Protein AF-A0A815KN89-F1 (afdb_monomer)

Structure (mmCIF, N/CA/C/O backbone):
data_AF-A0A815KN89-F1
#
_entry.id   AF-A0A815KN89-F1
#
loop_
_atom_site.group_PDB
_atom_site.id
_atom_site.type_symbol
_atom_site.label_atom_id
_atom_site.label_alt_id
_atom_site.label_comp_id
_atom_site.label_asym_id
_atom_site.label_entity_id
_atom_site.label_seq_id
_atom_site.pdbx_PDB_ins_code
_atom_site.Cartn_x
_atom_site.Cartn_y
_atom_site.Cartn_z
_atom_site.occupancy
_atom_site.B_iso_or_equiv
_atom_site.auth_seq_id
_atom_site.auth_comp_id
_atom_site.auth_asym_id
_atom_site.auth_atom_id
_atom_site.pdbx_PDB_model_num
ATOM 1 N N . MET A 1 1 ? 50.591 22.489 -8.733 1.00 33.00 1 MET A N 1
ATOM 2 C CA . MET A 1 1 ? 50.073 21.148 -8.394 1.00 33.00 1 MET A CA 1
ATOM 3 C C . MET A 1 1 ? 49.296 21.273 -7.093 1.00 33.00 1 MET A C 1
ATOM 5 O O . MET A 1 1 ? 49.896 21.163 -6.035 1.00 33.00 1 MET A O 1
ATOM 9 N N . SER A 1 2 ? 48.006 21.613 -7.164 1.00 27.00 2 SER A N 1
ATOM 10 C CA . SER A 1 2 ? 47.105 21.560 -6.008 1.00 27.00 2 SER A CA 1
ATOM 11 C C . SER A 1 2 ? 46.063 20.477 -6.255 1.00 27.00 2 SER A C 1
ATOM 13 O O . SER A 1 2 ? 45.492 20.379 -7.339 1.00 27.00 2 SER A O 1
ATOM 15 N N . THR A 1 3 ? 45.888 19.651 -5.239 1.00 28.91 3 THR A N 1
ATOM 16 C CA . THR A 1 3 ? 44.989 18.508 -5.136 1.00 28.91 3 THR A CA 1
ATOM 17 C C . THR A 1 3 ? 43.528 18.954 -5.119 1.00 28.91 3 THR A C 1
ATOM 19 O O . THR A 1 3 ? 43.117 19.702 -4.235 1.00 28.91 3 THR A O 1
ATOM 22 N N . LEU A 1 4 ? 42.760 18.471 -6.093 1.00 33.09 4 LEU A N 1
ATOM 23 C CA . LEU A 1 4 ? 41.298 18.478 -6.131 1.00 33.09 4 LEU A CA 1
ATOM 24 C C . LEU A 1 4 ? 40.855 17.011 -6.176 1.00 33.09 4 LEU A C 1
ATOM 26 O O . LEU A 1 4 ? 40.765 16.421 -7.248 1.00 33.09 4 LEU A O 1
ATOM 30 N N . SER A 1 5 ? 40.631 16.414 -5.012 1.00 33.12 5 SER A N 1
ATOM 31 C CA . SER A 1 5 ? 39.893 15.158 -4.861 1.00 33.12 5 SER A CA 1
ATOM 32 C C . SER A 1 5 ? 39.356 15.079 -3.433 1.00 33.12 5 SER A C 1
ATOM 34 O O . SER A 1 5 ? 40.004 15.576 -2.517 1.00 33.12 5 SER A O 1
ATOM 36 N N . ASP A 1 6 ? 38.183 14.466 -3.280 1.00 31.33 6 ASP A N 1
ATOM 37 C CA . ASP A 1 6 ? 37.466 14.171 -2.025 1.00 31.33 6 ASP A CA 1
ATOM 38 C C . ASP A 1 6 ? 36.471 15.214 -1.493 1.00 31.33 6 ASP A C 1
ATOM 40 O O . ASP A 1 6 ? 36.471 15.545 -0.311 1.00 31.33 6 ASP A O 1
ATOM 44 N N . GLN A 1 7 ? 35.525 15.658 -2.331 1.00 28.91 7 GLN A N 1
ATOM 45 C CA . GLN A 1 7 ? 34.263 16.242 -1.829 1.00 28.91 7 GLN A CA 1
ATOM 46 C C . GLN A 1 7 ? 32.971 15.584 -2.346 1.00 28.91 7 GLN A C 1
ATOM 48 O O . GLN A 1 7 ? 31.885 16.020 -1.978 1.00 28.91 7 GLN A O 1
ATOM 53 N N . THR A 1 8 ? 33.028 14.499 -3.124 1.00 34.00 8 THR A N 1
ATOM 54 C CA . THR A 1 8 ? 31.815 13.905 -3.726 1.00 34.00 8 THR A CA 1
ATOM 55 C C . THR A 1 8 ? 31.208 12.717 -2.967 1.00 34.00 8 THR A C 1
ATOM 57 O O . THR A 1 8 ? 30.122 12.288 -3.336 1.00 34.00 8 THR A O 1
ATOM 60 N N . ASN A 1 9 ? 31.819 12.215 -1.884 1.00 35.72 9 ASN A N 1
ATOM 61 C CA . ASN A 1 9 ? 31.374 10.964 -1.236 1.00 35.72 9 ASN A CA 1
ATOM 62 C C . ASN A 1 9 ? 30.654 11.100 0.121 1.00 35.72 9 ASN A C 1
ATOM 64 O O . ASN A 1 9 ? 30.148 10.104 0.630 1.00 35.72 9 ASN A O 1
ATOM 68 N N . ASN A 1 10 ? 30.558 12.298 0.711 1.00 34.53 10 ASN A N 1
ATOM 69 C CA . ASN A 1 10 ? 29.923 12.453 2.033 1.00 34.53 10 ASN A CA 1
ATOM 70 C C . ASN A 1 10 ? 28.397 12.630 1.974 1.00 34.53 10 ASN A C 1
ATOM 72 O O . ASN A 1 10 ? 27.696 12.124 2.845 1.00 34.53 10 ASN A O 1
ATOM 76 N N . ASN A 1 11 ? 27.851 13.270 0.935 1.00 37.75 11 ASN A N 1
ATOM 77 C CA . ASN A 1 11 ? 26.407 13.537 0.877 1.00 37.75 11 ASN A CA 1
ATOM 78 C C . ASN A 1 11 ? 25.569 12.271 0.621 1.00 37.75 11 ASN A C 1
ATOM 80 O O . ASN A 1 11 ? 24.496 12.129 1.200 1.00 37.75 11 ASN A O 1
ATOM 84 N N . GLY A 1 12 ? 26.064 11.320 -0.182 1.00 36.03 12 GLY A N 1
ATOM 85 C CA . GLY A 1 12 ? 25.359 10.058 -0.448 1.00 36.03 12 GLY A CA 1
ATOM 86 C C . GLY A 1 12 ? 25.258 9.144 0.780 1.00 36.03 12 GLY A C 1
ATOM 87 O O . GLY A 1 12 ? 24.233 8.501 0.987 1.00 36.03 12 GLY A O 1
ATOM 88 N N . SER A 1 13 ? 26.284 9.146 1.641 1.00 43.00 13 SER A N 1
ATOM 89 C CA . SER A 1 13 ? 26.311 8.351 2.877 1.00 43.00 13 SER A CA 1
ATOM 90 C C . SER A 1 13 ? 25.383 8.904 3.963 1.00 43.00 13 SER A C 1
ATOM 92 O O . SER A 1 13 ? 24.795 8.122 4.705 1.00 43.00 13 SER A O 1
ATOM 94 N N . THR A 1 14 ? 25.246 10.229 4.075 1.00 42.84 14 THR A N 1
ATOM 95 C CA . THR A 1 14 ? 24.350 10.867 5.058 1.00 42.84 14 THR A CA 1
ATOM 96 C C . THR A 1 14 ? 22.886 10.830 4.617 1.00 42.84 14 THR A C 1
ATOM 98 O O . THR A 1 14 ? 21.997 10.718 5.456 1.00 42.84 14 THR A O 1
ATOM 101 N N . ILE A 1 15 ? 22.617 10.873 3.305 1.00 47.44 15 ILE A N 1
ATOM 102 C CA . ILE A 1 15 ? 21.267 10.640 2.779 1.00 47.44 15 ILE A CA 1
ATOM 103 C C . ILE A 1 15 ? 20.866 9.193 3.079 1.00 47.44 15 ILE A C 1
ATOM 105 O O . ILE A 1 15 ? 19.857 8.994 3.739 1.00 47.44 15 ILE A O 1
ATOM 109 N N . ALA A 1 16 ? 21.705 8.205 2.741 1.00 48.59 16 ALA A N 1
ATOM 110 C CA . ALA A 1 16 ? 21.416 6.788 2.976 1.00 48.59 16 ALA A CA 1
ATOM 111 C C . ALA A 1 16 ? 21.123 6.427 4.449 1.00 48.59 16 ALA A C 1
ATOM 113 O O . ALA A 1 16 ? 20.282 5.564 4.691 1.00 48.59 16 ALA A O 1
ATOM 114 N N . SER A 1 17 ? 21.758 7.080 5.435 1.00 51.22 17 SER A N 1
ATOM 115 C CA . SER A 1 17 ? 21.478 6.811 6.858 1.00 51.22 17 SER A CA 1
ATOM 116 C C . SER A 1 17 ? 20.121 7.343 7.329 1.00 51.22 17 SER A C 1
ATOM 118 O O . SER A 1 17 ? 19.547 6.783 8.260 1.00 51.22 17 SER A O 1
ATOM 120 N N . ASN A 1 18 ? 19.609 8.401 6.689 1.00 53.94 18 ASN A N 1
ATOM 121 C CA . ASN A 1 18 ? 18.323 9.023 7.014 1.00 53.94 18 ASN A CA 1
ATOM 122 C C . ASN A 1 18 ? 17.150 8.423 6.216 1.00 53.94 18 ASN A C 1
ATOM 124 O O . ASN A 1 18 ? 15.998 8.742 6.501 1.00 53.94 18 ASN A O 1
ATOM 128 N N . THR A 1 19 ? 17.410 7.570 5.221 1.00 55.94 19 THR A N 1
ATOM 129 C CA . THR A 1 19 ? 16.381 6.957 4.356 1.00 55.94 19 THR A CA 1
ATOM 130 C C . THR A 1 19 ? 15.874 5.597 4.849 1.00 55.94 19 THR A C 1
ATOM 132 O O . THR A 1 19 ? 15.108 4.942 4.148 1.00 55.94 19 THR A O 1
ATOM 135 N N . VAL A 1 20 ? 16.312 5.139 6.021 1.00 61.69 20 VAL A N 1
ATOM 136 C CA . VAL A 1 20 ? 16.021 3.793 6.535 1.00 61.69 20 VAL A CA 1
ATOM 137 C C . VAL A 1 20 ? 15.266 3.909 7.857 1.00 61.69 20 VAL A C 1
ATOM 139 O O . VAL A 1 20 ? 15.683 4.669 8.730 1.00 61.69 20 VAL A O 1
ATOM 142 N N . LEU A 1 21 ? 14.164 3.159 7.999 1.00 62.03 21 LEU A N 1
ATOM 143 C CA . LEU A 1 21 ? 13.507 2.953 9.295 1.00 62.03 21 LEU A CA 1
ATOM 144 C C . LEU A 1 21 ? 14.442 2.090 10.131 1.00 62.03 21 LEU A C 1
ATOM 146 O O . LEU A 1 21 ? 14.773 0.982 9.725 1.00 62.03 21 LEU A O 1
ATOM 150 N N . HIS A 1 22 ? 14.898 2.607 11.267 1.00 74.31 22 HIS A N 1
ATOM 151 C CA . HIS A 1 22 ? 15.669 1.829 12.228 1.00 74.31 22 HIS A CA 1
ATOM 152 C C . HIS A 1 22 ? 14.734 1.326 13.319 1.00 74.31 22 HIS A C 1
ATOM 154 O O . HIS A 1 22 ? 13.734 1.965 13.642 1.00 74.31 22 HIS A O 1
ATOM 160 N N . ASP A 1 23 ? 15.073 0.206 13.952 1.00 76.31 23 ASP A N 1
ATOM 161 C CA . ASP A 1 23 ? 14.282 -0.328 15.070 1.00 76.31 23 ASP A CA 1
ATOM 162 C C . ASP A 1 23 ? 14.066 0.727 16.180 1.00 76.31 23 ASP A C 1
ATOM 164 O O . ASP A 1 23 ? 12.991 0.813 16.767 1.00 76.31 23 ASP A O 1
ATOM 168 N N . ASN A 1 24 ? 15.041 1.612 16.408 1.00 83.25 24 ASN A N 1
ATOM 169 C CA . ASN A 1 24 ? 14.963 2.686 17.407 1.00 83.25 24 ASN A CA 1
ATOM 170 C C . ASN A 1 24 ? 13.983 3.824 17.060 1.00 83.25 24 ASN A C 1
ATOM 172 O O . ASN A 1 24 ? 13.755 4.699 17.893 1.00 83.25 24 ASN A O 1
ATOM 176 N N . ASP A 1 25 ? 13.414 3.843 15.854 1.00 84.62 25 ASP A N 1
ATOM 177 C CA . ASP A 1 25 ? 12.443 4.859 15.446 1.00 84.62 25 ASP A CA 1
ATOM 178 C C . ASP A 1 25 ? 11.019 4.594 15.931 1.00 84.62 25 ASP A C 1
ATOM 180 O O . ASP A 1 25 ? 10.184 5.508 15.924 1.00 84.62 25 ASP A O 1
ATOM 184 N N . LEU A 1 26 ? 10.737 3.358 16.337 1.00 88.75 26 LEU A N 1
ATOM 185 C CA . LEU A 1 26 ? 9.446 2.956 16.873 1.00 88.75 26 LEU A CA 1
ATOM 186 C C . LEU A 1 26 ? 9.505 2.872 18.395 1.00 88.75 26 LEU A C 1
ATOM 188 O O . LEU A 1 26 ? 10.474 2.368 18.967 1.00 88.75 26 LEU A O 1
ATOM 192 N N . THR A 1 27 ? 8.450 3.343 19.054 1.00 91.25 27 THR A N 1
ATOM 193 C CA . THR A 1 27 ? 8.309 3.203 20.506 1.00 91.25 27 THR A CA 1
ATOM 194 C C . THR A 1 27 ? 8.115 1.732 20.880 1.00 91.25 27 THR A C 1
ATOM 196 O O . THR A 1 27 ? 7.580 0.945 20.096 1.00 91.25 27 THR A O 1
ATOM 199 N N . ASP A 1 28 ? 8.485 1.342 22.102 1.00 91.19 28 ASP A N 1
ATOM 200 C CA . ASP A 1 28 ? 8.245 -0.028 22.585 1.00 91.19 28 ASP A CA 1
ATOM 201 C C . ASP A 1 28 ? 6.752 -0.389 22.549 1.00 91.19 28 ASP A C 1
ATOM 203 O O . ASP A 1 28 ? 6.377 -1.530 22.281 1.00 91.19 28 ASP A O 1
ATOM 207 N N . GLN A 1 29 ? 5.879 0.600 22.761 1.00 90.00 29 GLN A N 1
ATOM 208 C CA . GLN A 1 29 ? 4.436 0.435 22.631 1.00 90.00 29 GLN A CA 1
ATOM 209 C C . GLN A 1 29 ? 4.036 0.096 21.192 1.00 90.00 29 GLN A C 1
ATOM 211 O O . GLN A 1 29 ? 3.270 -0.844 20.995 1.00 90.00 29 GLN A O 1
ATOM 216 N N . ALA A 1 30 ? 4.583 0.796 20.194 1.00 89.75 30 ALA A N 1
ATOM 217 C CA . ALA A 1 30 ? 4.330 0.502 18.786 1.00 89.75 30 ALA A CA 1
ATOM 218 C C . ALA A 1 30 ? 4.857 -0.879 18.384 1.00 89.75 30 ALA A C 1
ATOM 220 O O . ALA A 1 30 ? 4.131 -1.642 17.752 1.00 89.75 30 ALA A O 1
ATOM 221 N N . LYS A 1 31 ? 6.069 -1.247 18.817 1.00 90.31 31 LYS A N 1
ATOM 222 C CA . LYS A 1 31 ? 6.646 -2.578 18.560 1.00 90.31 31 LYS A CA 1
ATOM 223 C C . LYS A 1 31 ? 5.786 -3.703 19.135 1.00 90.31 31 LYS A C 1
ATOM 225 O O . LYS A 1 31 ? 5.555 -4.708 18.469 1.00 90.31 31 LYS A O 1
ATOM 230 N N . ASN A 1 32 ? 5.279 -3.516 20.354 1.00 88.25 32 ASN A N 1
ATOM 231 C CA . ASN A 1 32 ? 4.401 -4.484 21.011 1.00 88.25 32 ASN A CA 1
ATOM 232 C C . ASN A 1 32 ? 3.007 -4.547 20.370 1.00 88.25 32 ASN A C 1
ATOM 234 O O . ASN A 1 32 ? 2.404 -5.617 20.320 1.00 88.25 32 ASN A O 1
ATOM 238 N N . HIS A 1 33 ? 2.481 -3.412 19.902 1.00 87.56 33 HIS A N 1
ATOM 239 C CA . HIS A 1 33 ? 1.161 -3.338 19.275 1.00 87.56 33 HIS A CA 1
ATOM 240 C C . HIS A 1 33 ? 1.171 -3.946 17.868 1.00 87.56 33 HIS A C 1
ATOM 242 O O . HIS A 1 33 ? 0.260 -4.689 17.507 1.00 87.56 33 HIS A O 1
ATOM 248 N N . PHE A 1 34 ? 2.206 -3.653 17.081 1.00 88.75 34 PHE A N 1
ATOM 249 C CA . PHE A 1 34 ? 2.310 -4.030 15.676 1.00 88.75 34 PHE A CA 1
ATOM 250 C C . PHE A 1 34 ? 3.397 -5.081 15.490 1.00 88.75 34 PHE A C 1
ATOM 252 O O . PHE A 1 34 ? 4.489 -4.771 15.032 1.00 88.75 34 PHE A O 1
ATOM 259 N N . GLY A 1 35 ? 3.104 -6.348 15.797 1.00 83.25 35 GLY A N 1
ATOM 260 C CA . GLY A 1 35 ? 4.083 -7.445 15.696 1.00 83.25 35 GLY A CA 1
ATOM 261 C C . GLY A 1 35 ? 4.714 -7.640 14.304 1.00 83.25 35 GLY A C 1
ATOM 262 O O . GLY A 1 35 ? 5.750 -8.287 14.181 1.00 83.25 35 GLY A O 1
ATOM 263 N N . TYR A 1 36 ? 4.128 -7.041 13.265 1.00 86.38 36 TYR A N 1
ATOM 264 C CA . TYR A 1 36 ? 4.632 -7.025 11.892 1.00 86.38 36 TYR A CA 1
ATOM 265 C C . TYR A 1 36 ? 5.611 -5.878 11.580 1.00 86.38 36 TYR A C 1
ATOM 267 O O . TYR A 1 36 ? 6.086 -5.764 10.450 1.00 86.38 36 TYR A O 1
ATOM 275 N N . TYR A 1 37 ? 5.927 -5.000 12.539 1.00 85.56 37 TYR A N 1
ATOM 276 C CA . TYR A 1 37 ? 6.788 -3.835 12.294 1.00 85.56 37 TYR A CA 1
ATOM 277 C C . TYR A 1 37 ? 8.169 -4.232 11.737 1.00 85.56 37 TYR A C 1
ATOM 279 O O . TYR A 1 37 ? 8.752 -3.508 10.931 1.00 85.56 37 TYR A O 1
ATOM 287 N N . SER A 1 38 ? 8.673 -5.405 12.133 1.00 83.69 38 SER A N 1
ATOM 288 C CA . SER A 1 38 ? 9.945 -5.952 11.654 1.00 83.69 38 SER A CA 1
ATOM 289 C C . SER A 1 38 ? 9.914 -6.348 10.172 1.00 83.69 38 SER A C 1
ATOM 291 O O . SER A 1 38 ? 10.934 -6.253 9.489 1.00 83.69 38 SER A O 1
ATOM 293 N N . ASP A 1 39 ? 8.750 -6.738 9.643 1.00 84.06 39 ASP A N 1
ATOM 294 C CA . ASP A 1 39 ? 8.577 -7.005 8.216 1.00 84.06 39 ASP A CA 1
ATOM 295 C C . ASP A 1 39 ? 8.555 -5.697 7.418 1.00 84.06 39 ASP A C 1
ATOM 297 O O . ASP A 1 39 ? 9.213 -5.611 6.381 1.00 84.06 39 ASP A O 1
ATOM 301 N N . ILE A 1 40 ? 7.909 -4.647 7.945 1.00 84.31 40 ILE A N 1
ATOM 302 C CA . ILE A 1 40 ? 7.975 -3.291 7.376 1.00 84.31 40 ILE A CA 1
ATOM 303 C C . ILE A 1 40 ? 9.428 -2.800 7.340 1.00 84.31 40 ILE A C 1
ATOM 305 O O . ILE A 1 40 ? 9.911 -2.400 6.282 1.00 84.31 40 ILE A O 1
ATOM 309 N N . LEU A 1 41 ? 10.149 -2.881 8.461 1.00 80.69 41 LEU A N 1
ATOM 310 C CA . LEU A 1 41 ? 11.568 -2.516 8.558 1.00 80.69 41 LEU A CA 1
ATOM 311 C C . LEU A 1 41 ? 12.407 -3.179 7.462 1.00 80.69 41 LEU A C 1
ATOM 313 O O . LEU A 1 41 ? 13.090 -2.495 6.700 1.00 80.69 41 LEU A O 1
ATOM 317 N N . ARG A 1 42 ? 12.274 -4.503 7.321 1.00 79.31 42 ARG A N 1
ATOM 318 C CA . ARG A 1 42 ? 13.021 -5.288 6.332 1.00 79.31 42 ARG A CA 1
ATOM 319 C C . ARG A 1 42 ? 12.791 -4.793 4.906 1.00 79.31 42 ARG A C 1
ATOM 321 O O . ARG A 1 42 ? 13.727 -4.772 4.112 1.00 79.31 42 ARG A O 1
ATOM 328 N N . THR A 1 43 ? 11.564 -4.386 4.571 1.00 75.50 43 THR A N 1
ATOM 329 C CA . THR A 1 43 ? 11.291 -3.810 3.246 1.00 75.50 43 THR A CA 1
ATOM 330 C C . THR A 1 43 ? 12.004 -2.475 3.053 1.00 75.50 43 THR A C 1
ATOM 332 O O . THR A 1 43 ? 12.607 -2.251 2.009 1.00 75.50 43 THR A O 1
ATOM 335 N N . PHE A 1 44 ? 12.008 -1.585 4.044 1.00 76.25 44 PHE A N 1
ATOM 336 C CA . PHE A 1 44 ? 12.666 -0.281 3.917 1.00 76.25 44 PHE A CA 1
ATOM 337 C C . PHE A 1 44 ? 14.198 -0.352 3.951 1.00 76.25 44 PHE A C 1
ATOM 339 O O . PHE A 1 44 ? 14.845 0.566 3.455 1.00 76.25 44 PHE A O 1
ATOM 346 N N . GLU A 1 45 ? 14.791 -1.433 4.457 1.00 76.38 45 GLU A N 1
ATOM 347 C CA . GLU A 1 45 ? 16.242 -1.656 4.404 1.00 76.38 45 GLU A CA 1
ATOM 348 C C . GLU A 1 45 ? 16.740 -2.025 2.995 1.00 76.38 45 GLU A C 1
ATOM 350 O O . GLU A 1 45 ? 17.810 -1.571 2.581 1.00 76.38 45 GLU A O 1
ATOM 355 N N . SER A 1 46 ? 15.981 -2.822 2.232 1.00 74.19 46 SER A N 1
ATOM 356 C CA . SER A 1 46 ? 16.437 -3.319 0.925 1.00 74.19 46 SER A CA 1
ATOM 357 C C . SER A 1 46 ? 16.312 -2.286 -0.198 1.00 74.19 46 SER A C 1
ATOM 359 O O . SER A 1 46 ? 17.212 -2.169 -1.031 1.00 74.19 46 SER A O 1
ATOM 361 N N . HIS A 1 47 ? 15.231 -1.498 -0.223 1.00 78.19 47 HIS A N 1
ATOM 362 C CA . HIS A 1 47 ? 14.944 -0.586 -1.339 1.00 78.19 47 HIS A CA 1
ATOM 363 C C . HIS A 1 47 ? 16.003 0.514 -1.570 1.00 78.19 47 HIS A C 1
ATOM 365 O O . HIS A 1 47 ? 16.354 0.742 -2.731 1.00 78.19 47 HIS A O 1
ATOM 371 N N . PRO A 1 48 ? 16.559 1.193 -0.541 1.00 80.38 48 PRO A N 1
ATOM 372 C CA . PRO A 1 48 ? 17.593 2.207 -0.748 1.00 80.38 48 PRO A CA 1
ATOM 373 C C . PRO A 1 48 ? 18.836 1.654 -1.446 1.00 80.38 48 PRO A C 1
ATOM 375 O O . PRO A 1 48 ? 19.400 2.327 -2.307 1.00 80.38 48 PRO A O 1
ATOM 378 N N . GLN A 1 49 ? 19.243 0.422 -1.123 1.00 78.19 49 GLN A N 1
ATOM 379 C CA . GLN A 1 49 ? 20.386 -0.217 -1.779 1.00 78.19 49 GLN A CA 1
ATOM 380 C C . GLN A 1 49 ? 20.086 -0.525 -3.246 1.00 78.19 49 GLN A C 1
ATOM 382 O O . GLN A 1 49 ? 20.904 -0.194 -4.103 1.00 78.19 49 GLN A O 1
ATOM 387 N N . SER A 1 50 ? 18.894 -1.041 -3.562 1.00 77.06 50 SER A N 1
ATOM 388 C CA . SER A 1 50 ? 18.477 -1.253 -4.956 1.00 77.06 50 SER A CA 1
ATOM 389 C C . SER A 1 50 ? 18.489 0.050 -5.768 1.00 77.06 50 SER A C 1
ATOM 391 O O . SER A 1 50 ? 18.911 0.049 -6.923 1.00 77.06 50 SER A O 1
ATOM 393 N N . VAL A 1 51 ? 18.103 1.184 -5.166 1.00 80.06 51 VAL A N 1
ATOM 394 C CA . VAL A 1 51 ? 18.176 2.510 -5.811 1.00 80.06 51 VAL A CA 1
ATOM 395 C C . VAL A 1 51 ? 19.628 2.954 -6.022 1.00 80.06 51 VAL A C 1
ATOM 397 O O . VAL A 1 51 ? 19.991 3.387 -7.117 1.00 80.06 51 VAL A O 1
ATOM 400 N N . LEU A 1 52 ? 20.476 2.849 -4.996 1.00 81.75 52 LEU A N 1
ATOM 401 C CA . LEU A 1 52 ? 21.874 3.291 -5.055 1.00 81.75 52 LEU A CA 1
ATOM 402 C C . LEU A 1 52 ? 22.699 2.470 -6.055 1.00 81.75 52 LEU A C 1
ATOM 404 O O . LEU A 1 52 ? 23.466 3.042 -6.833 1.00 81.75 52 LEU A O 1
ATOM 408 N N . CYS A 1 53 ? 22.512 1.149 -6.071 1.00 77.50 53 CYS A N 1
ATOM 409 C CA . CYS A 1 53 ? 23.240 0.220 -6.933 1.00 77.50 53 CYS A CA 1
ATOM 410 C C . CYS A 1 53 ? 22.708 0.166 -8.374 1.00 77.50 53 CYS A C 1
ATOM 412 O O . CYS A 1 53 ? 23.356 -0.428 -9.240 1.00 77.50 53 CYS A O 1
ATOM 414 N N . ASN A 1 54 ? 21.560 0.784 -8.674 1.00 76.62 54 ASN A N 1
ATOM 415 C CA . ASN A 1 54 ? 21.029 0.781 -10.029 1.00 76.62 54 ASN A CA 1
ATOM 416 C C . ASN A 1 54 ? 21.864 1.679 -10.965 1.00 76.62 54 ASN A C 1
ATOM 418 O O . ASN A 1 54 ? 21.847 2.910 -10.876 1.00 76.62 54 ASN A O 1
ATOM 422 N N . LYS A 1 55 ? 22.555 1.046 -11.923 1.00 79.31 55 LYS A N 1
ATOM 423 C CA . LYS A 1 55 ? 23.376 1.699 -12.961 1.00 79.31 55 LYS A CA 1
ATOM 424 C C . LYS A 1 55 ? 22.580 2.506 -13.997 1.00 79.31 55 LYS A C 1
ATOM 426 O O . LYS A 1 55 ? 23.169 3.315 -14.705 1.00 79.31 55 LYS A O 1
ATOM 431 N N . TYR A 1 56 ? 21.275 2.271 -14.110 1.00 77.69 56 TYR A N 1
ATOM 432 C CA . TYR A 1 56 ? 20.379 2.936 -15.058 1.00 77.69 56 TYR A CA 1
ATOM 433 C C . TYR A 1 56 ? 19.788 4.246 -14.518 1.00 77.69 56 TYR A C 1
ATOM 435 O O . TYR A 1 56 ? 19.203 4.998 -15.293 1.00 77.69 56 TYR A O 1
ATOM 443 N N . LEU A 1 57 ? 19.938 4.533 -13.220 1.00 75.94 57 LEU A N 1
ATOM 444 C CA . LEU A 1 57 ? 19.484 5.786 -12.612 1.00 75.94 57 LEU A CA 1
ATOM 445 C C . LEU A 1 57 ? 20.575 6.863 -12.689 1.00 75.94 57 LEU A C 1
ATOM 447 O O . LEU A 1 57 ? 21.763 6.583 -12.503 1.00 75.94 57 LEU A O 1
ATOM 451 N N . THR A 1 58 ? 20.182 8.110 -12.936 1.00 82.56 58 THR A N 1
ATOM 452 C CA . THR A 1 58 ? 21.049 9.283 -12.754 1.00 82.56 58 THR A CA 1
ATOM 453 C C . THR A 1 58 ? 21.139 9.687 -11.276 1.00 82.56 58 THR A C 1
ATOM 455 O O . THR A 1 58 ? 20.435 9.157 -10.418 1.00 82.56 58 THR A O 1
ATOM 458 N N . ASP A 1 59 ? 21.992 10.652 -10.933 1.00 79.69 59 ASP A N 1
ATOM 459 C CA . ASP A 1 59 ? 22.073 11.137 -9.546 1.00 79.69 59 ASP A CA 1
ATOM 460 C C . ASP A 1 59 ? 20.806 11.883 -9.109 1.00 79.69 59 ASP A C 1
ATOM 462 O O . ASP A 1 59 ? 20.385 11.776 -7.957 1.00 79.69 59 ASP A O 1
ATOM 466 N N . ALA A 1 60 ? 20.159 12.598 -10.034 1.00 78.00 60 ALA A N 1
ATOM 467 C CA . ALA A 1 60 ? 18.867 13.229 -9.778 1.00 78.00 60 ALA A CA 1
ATOM 468 C C . ALA A 1 60 ? 17.791 12.175 -9.479 1.00 78.00 60 ALA A C 1
ATOM 470 O O . ALA A 1 60 ? 17.021 12.324 -8.532 1.00 78.00 60 ALA A O 1
ATOM 471 N N . ASP A 1 61 ? 17.807 11.083 -10.238 1.00 78.62 61 ASP A N 1
ATOM 472 C CA . ASP A 1 61 ? 16.903 9.947 -10.085 1.00 78.62 61 ASP A CA 1
ATOM 473 C C . ASP A 1 61 ? 17.065 9.260 -8.729 1.00 78.62 61 ASP A C 1
ATOM 475 O O . ASP A 1 61 ? 16.088 9.042 -8.013 1.00 78.62 61 ASP A O 1
ATOM 479 N N . ARG A 1 62 ? 18.313 8.983 -8.331 1.00 82.12 62 ARG A N 1
ATOM 480 C CA . ARG A 1 62 ? 18.623 8.418 -7.011 1.00 82.12 62 ARG A CA 1
ATOM 481 C C . ARG A 1 62 ? 18.122 9.321 -5.892 1.00 82.12 62 ARG A C 1
ATOM 483 O O . ARG A 1 62 ? 17.432 8.845 -4.997 1.00 82.12 62 ARG A O 1
ATOM 490 N N . ASN A 1 63 ? 18.426 10.617 -5.951 1.00 81.94 63 ASN A N 1
ATOM 491 C CA . ASN A 1 63 ? 17.980 11.572 -4.934 1.00 81.94 63 ASN A CA 1
ATOM 492 C C . ASN A 1 63 ? 16.454 11.625 -4.831 1.00 81.94 63 ASN A C 1
ATOM 494 O O . ASN A 1 63 ? 15.910 11.674 -3.731 1.00 81.94 63 ASN A O 1
ATOM 498 N N . PHE A 1 64 ? 15.768 11.575 -5.969 1.00 82.75 64 PHE A N 1
ATOM 499 C CA . PHE A 1 64 ? 14.318 11.567 -6.029 1.00 82.75 64 PHE A CA 1
ATOM 500 C C .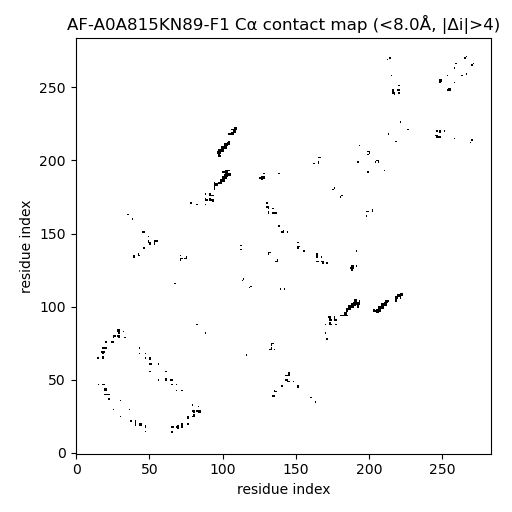 PHE A 1 64 ? 13.710 10.326 -5.352 1.00 82.75 64 PHE A C 1
ATOM 502 O O . PHE A 1 64 ? 12.903 10.471 -4.433 1.00 82.75 64 PHE A O 1
ATOM 509 N N . PHE A 1 65 ? 14.138 9.116 -5.729 1.00 81.62 65 PHE A N 1
ATOM 510 C CA . PHE A 1 65 ? 13.623 7.884 -5.119 1.00 81.62 65 PHE A CA 1
ATOM 511 C C . PHE A 1 65 ? 13.989 7.762 -3.639 1.00 81.62 65 PHE A C 1
ATOM 513 O O . PHE A 1 65 ? 13.165 7.324 -2.841 1.00 81.62 65 PHE A O 1
ATOM 520 N N . LEU A 1 66 ? 15.192 8.185 -3.244 1.00 84.25 66 LEU A N 1
ATOM 521 C CA . LEU A 1 66 ? 15.583 8.210 -1.835 1.00 84.25 66 LEU A CA 1
ATOM 522 C C . LEU A 1 66 ? 14.729 9.211 -1.040 1.00 84.25 66 LEU A C 1
ATOM 524 O O . LEU A 1 66 ? 14.301 8.900 0.065 1.00 84.25 66 LEU A O 1
ATOM 528 N N . SER A 1 67 ? 14.411 10.382 -1.595 1.00 84.12 67 SER A N 1
ATOM 529 C CA . SER A 1 67 ? 13.510 11.341 -0.941 1.00 84.12 67 SER A CA 1
ATOM 530 C C . SER A 1 67 ? 12.080 10.805 -0.791 1.00 84.12 67 SER A C 1
ATOM 532 O O . SER A 1 67 ? 11.435 11.041 0.234 1.00 84.12 67 SER A O 1
ATOM 534 N N . ASP A 1 68 ? 11.572 10.084 -1.792 1.00 84.25 68 ASP A N 1
ATOM 535 C CA . ASP A 1 68 ? 10.263 9.424 -1.731 1.00 84.25 68 ASP A CA 1
ATOM 536 C C . ASP A 1 68 ? 10.252 8.322 -0.658 1.00 84.25 68 ASP A C 1
ATOM 538 O O . ASP A 1 68 ? 9.387 8.329 0.219 1.00 84.25 68 ASP A O 1
ATOM 542 N N . LEU A 1 69 ? 11.273 7.456 -0.635 1.00 85.00 69 LEU A N 1
ATOM 543 C CA . LEU A 1 69 ? 11.446 6.438 0.407 1.00 85.00 69 LEU A CA 1
ATOM 544 C C . LEU A 1 69 ? 11.506 7.055 1.809 1.00 85.00 69 LEU A C 1
ATOM 546 O O . LEU A 1 69 ? 10.835 6.566 2.715 1.00 85.00 69 LEU A O 1
ATOM 550 N N . HIS A 1 70 ? 12.241 8.158 1.984 1.00 85.56 70 HIS A N 1
ATOM 551 C CA . HIS A 1 70 ? 12.308 8.881 3.257 1.00 85.56 70 HIS A CA 1
ATOM 552 C C . HIS A 1 70 ? 10.938 9.418 3.703 1.00 85.56 70 HIS A C 1
ATOM 554 O O . HIS A 1 70 ? 10.598 9.381 4.887 1.00 85.56 70 HIS A O 1
ATOM 560 N N . THR A 1 71 ? 10.127 9.895 2.758 1.00 86.88 71 THR A N 1
ATOM 561 C CA . THR A 1 71 ? 8.774 10.391 3.045 1.00 86.88 71 THR A CA 1
ATOM 562 C C . THR A 1 71 ? 7.854 9.253 3.478 1.00 86.88 71 THR A C 1
ATOM 564 O O . THR A 1 71 ? 7.154 9.368 4.485 1.00 86.88 71 THR A O 1
ATOM 567 N N . LEU A 1 72 ? 7.887 8.127 2.760 1.00 87.94 72 LEU A N 1
ATOM 568 C CA . LEU A 1 72 ? 7.120 6.930 3.112 1.00 87.94 72 LEU A CA 1
ATOM 569 C C . LEU A 1 72 ? 7.512 6.393 4.490 1.00 87.94 72 LEU A C 1
ATOM 571 O O . LEU A 1 72 ? 6.638 6.105 5.306 1.00 87.94 72 LEU A O 1
ATOM 575 N N . TYR A 1 73 ? 8.816 6.340 4.762 1.00 84.81 73 TYR A N 1
ATOM 576 C CA . TYR A 1 73 ? 9.389 5.996 6.059 1.00 84.81 73 TYR A CA 1
ATOM 577 C C . TYR A 1 73 ? 8.837 6.886 7.182 1.00 84.81 73 TYR A C 1
ATOM 579 O O . TYR A 1 73 ? 8.320 6.389 8.185 1.00 84.81 73 TYR A O 1
ATOM 587 N N . THR A 1 74 ? 8.908 8.203 6.993 1.00 87.62 74 THR A N 1
ATOM 588 C CA . THR A 1 74 ? 8.487 9.184 7.998 1.00 87.62 74 THR A CA 1
ATOM 589 C C . THR A 1 74 ? 6.994 9.055 8.300 1.00 87.62 74 THR A C 1
ATOM 591 O O . THR A 1 74 ? 6.594 9.043 9.464 1.00 87.62 74 THR A O 1
ATOM 594 N N . ASN A 1 75 ? 6.164 8.877 7.269 1.00 90.94 75 ASN A N 1
ATOM 595 C CA . ASN A 1 75 ? 4.722 8.689 7.431 1.00 90.94 75 ASN A CA 1
ATOM 596 C C . ASN A 1 75 ? 4.395 7.373 8.145 1.00 90.94 75 ASN A C 1
ATOM 598 O O . ASN A 1 75 ? 3.588 7.366 9.073 1.00 90.94 75 ASN A O 1
ATOM 602 N N . CYS A 1 76 ? 5.072 6.281 7.780 1.00 91.31 76 CYS A N 1
ATOM 603 C CA . CYS A 1 76 ? 4.913 4.988 8.435 1.00 91.31 76 CYS A CA 1
ATOM 604 C C . CYS A 1 76 ? 5.215 5.071 9.936 1.00 91.31 76 CYS A C 1
ATOM 606 O O . CYS A 1 76 ? 4.377 4.706 10.762 1.00 91.31 76 CYS A O 1
ATOM 608 N N . LYS A 1 77 ? 6.373 5.642 10.288 1.00 91.12 77 LYS A N 1
ATOM 609 C CA . LYS A 1 77 ? 6.783 5.900 11.673 1.00 91.12 77 LYS A CA 1
ATOM 610 C C . LYS A 1 77 ? 5.737 6.707 12.437 1.00 91.12 77 LYS A C 1
ATOM 612 O O . LYS A 1 77 ? 5.383 6.336 13.555 1.00 91.12 77 LYS A O 1
ATOM 617 N N . HIS A 1 78 ? 5.245 7.801 11.852 1.00 92.06 78 HIS A N 1
ATOM 618 C CA . HIS A 1 78 ? 4.227 8.634 12.488 1.00 92.06 78 HIS A CA 1
ATOM 619 C C . HIS A 1 78 ? 2.942 7.855 12.746 1.00 92.06 78 HIS A C 1
ATOM 621 O O . HIS A 1 78 ? 2.449 7.886 13.866 1.00 92.06 78 HIS A O 1
ATOM 627 N N . VAL A 1 79 ? 2.435 7.117 11.757 1.00 92.88 79 VAL A N 1
ATOM 628 C CA . VAL A 1 79 ? 1.213 6.318 11.907 1.00 92.88 79 VAL A CA 1
ATOM 629 C C . VAL A 1 79 ? 1.377 5.267 13.001 1.00 92.88 79 VAL A C 1
ATOM 631 O O . VAL A 1 79 ? 0.543 5.208 13.901 1.00 92.88 79 VAL A O 1
ATOM 634 N N . LEU A 1 80 ? 2.453 4.473 12.975 1.00 92.38 80 LEU A N 1
ATOM 635 C CA . LEU A 1 80 ? 2.663 3.405 13.956 1.00 92.38 80 LEU A CA 1
ATOM 636 C C . LEU A 1 80 ? 2.826 3.962 15.376 1.00 92.38 80 LEU A C 1
ATOM 638 O O . LEU A 1 80 ? 2.147 3.510 16.289 1.00 92.38 80 LEU A O 1
ATOM 642 N N . ASN A 1 81 ? 3.668 4.975 15.585 1.00 93.50 81 ASN A N 1
ATOM 643 C CA . ASN A 1 81 ? 3.848 5.535 16.928 1.00 93.50 81 ASN A CA 1
ATOM 644 C C . ASN A 1 81 ? 2.572 6.222 17.432 1.00 93.50 81 ASN A C 1
ATOM 646 O O . ASN A 1 81 ? 2.146 5.982 18.560 1.00 93.50 81 ASN A O 1
ATOM 650 N N . TYR A 1 82 ? 1.925 7.021 16.582 1.00 93.69 82 TYR A N 1
ATOM 651 C CA . TYR A 1 82 ? 0.732 7.768 16.963 1.00 93.69 82 TYR A CA 1
ATOM 652 C C . TYR A 1 82 ? -0.434 6.841 17.318 1.00 93.69 82 TYR A C 1
ATOM 654 O O . TYR A 1 82 ? -1.043 6.993 18.372 1.00 93.69 82 TYR A O 1
ATOM 662 N N . THR A 1 83 ? -0.714 5.836 16.488 1.00 92.06 83 THR A N 1
ATOM 663 C CA . THR A 1 83 ? -1.809 4.882 16.739 1.00 92.06 83 THR A CA 1
ATOM 664 C C . THR A 1 83 ? -1.523 3.935 17.895 1.00 92.06 83 THR A C 1
ATOM 666 O O . THR A 1 83 ? -2.454 3.494 18.565 1.00 92.06 83 THR A O 1
ATOM 669 N N . ALA A 1 84 ? -0.250 3.647 18.178 1.00 91.69 84 ALA A N 1
ATOM 670 C CA . ALA A 1 84 ? 0.118 2.895 19.366 1.00 91.69 84 ALA A CA 1
ATOM 671 C C . ALA A 1 84 ? -0.239 3.661 20.645 1.00 91.69 84 ALA A C 1
ATOM 673 O O . ALA A 1 84 ? -0.731 3.045 21.589 1.00 91.69 84 ALA A O 1
ATOM 674 N N . GLU A 1 85 ? -0.009 4.977 20.669 1.00 92.19 85 GLU A N 1
ATOM 675 C CA . GLU A 1 85 ? -0.302 5.868 21.801 1.00 92.19 85 GLU A CA 1
ATOM 676 C C . GLU A 1 85 ? -1.803 6.186 21.947 1.00 92.19 85 GLU A C 1
ATOM 678 O O . GLU A 1 85 ? -2.278 6.391 23.064 1.00 92.19 85 GLU A O 1
ATOM 683 N N . HIS A 1 86 ? -2.551 6.166 20.841 1.00 90.88 86 HIS A N 1
ATOM 684 C CA . HIS A 1 86 ? -3.959 6.570 20.754 1.00 90.88 86 HIS A CA 1
ATOM 685 C C . HIS A 1 86 ? -4.857 5.359 20.453 1.00 90.88 86 HIS A C 1
ATOM 687 O O . HIS A 1 86 ? -5.188 5.045 19.307 1.00 90.88 86 HIS A O 1
ATOM 693 N N . ASN A 1 87 ? -5.245 4.637 21.507 1.00 83.69 87 ASN A N 1
ATOM 694 C CA . ASN A 1 87 ? -6.028 3.403 21.381 1.00 83.69 87 ASN A CA 1
ATOM 695 C C . ASN A 1 87 ? -7.487 3.629 20.941 1.00 83.69 87 ASN A C 1
ATOM 697 O O . ASN A 1 87 ? -8.150 2.661 20.566 1.00 83.69 87 ASN A O 1
ATOM 701 N N . GLU A 1 88 ? -7.988 4.866 20.953 1.00 87.44 88 GLU A N 1
ATOM 702 C CA . GLU A 1 88 ? -9.350 5.221 20.541 1.00 87.44 88 GLU A CA 1
ATOM 703 C C . GLU A 1 88 ? -9.655 4.861 19.079 1.00 87.44 88 GLU A C 1
ATOM 705 O O . GLU A 1 88 ? -10.808 4.616 18.737 1.00 87.44 88 GLU A O 1
ATOM 710 N N . PHE A 1 89 ? -8.643 4.728 18.209 1.00 87.12 89 PHE A N 1
ATOM 711 C CA . PHE A 1 89 ? -8.830 4.269 16.822 1.00 87.12 89 PHE A CA 1
ATOM 712 C C . PHE A 1 89 ? -9.423 2.857 16.724 1.00 87.12 89 PHE A C 1
ATOM 714 O O . PHE A 1 89 ? -10.039 2.499 15.717 1.00 87.12 89 PHE A O 1
ATOM 721 N N . ARG A 1 90 ? -9.321 2.057 17.791 1.00 80.12 90 ARG A N 1
ATOM 722 C CA . ARG A 1 90 ? -9.993 0.753 17.881 1.00 80.12 90 ARG A CA 1
ATOM 723 C C . ARG A 1 90 ? -11.517 0.879 17.943 1.00 80.12 90 ARG A C 1
ATOM 725 O O . ARG A 1 90 ? -12.203 -0.032 17.482 1.00 80.12 90 ARG A O 1
ATOM 732 N N . ASP A 1 91 ? -12.034 2.005 18.426 1.00 85.81 91 ASP A N 1
ATOM 733 C CA . ASP A 1 91 ? -13.472 2.250 18.554 1.00 85.81 91 ASP A CA 1
ATOM 734 C C . ASP A 1 91 ? -14.096 2.772 17.246 1.00 85.81 91 ASP A C 1
ATOM 736 O O . ASP A 1 91 ? -15.292 2.587 17.005 1.00 85.81 91 ASP A O 1
ATOM 740 N N . TYR A 1 92 ? -13.288 3.349 16.347 1.00 88.00 92 TYR A N 1
ATOM 741 C CA . TYR A 1 92 ? -13.717 3.814 15.022 1.00 88.00 92 TYR A CA 1
ATOM 742 C C . TYR A 1 92 ? -13.775 2.667 14.010 1.00 88.00 92 TYR A C 1
ATOM 744 O O . TYR A 1 92 ? -12.995 2.595 13.061 1.00 88.00 92 TYR A O 1
ATOM 752 N N . ASN A 1 93 ? -14.712 1.746 14.226 1.00 85.25 93 ASN A N 1
ATOM 753 C CA . ASN A 1 93 ? -14.926 0.606 13.338 1.00 85.25 93 ASN A CA 1
ATOM 754 C C . ASN A 1 93 ? -15.205 1.036 11.891 1.00 85.25 93 ASN A C 1
ATOM 756 O O . ASN A 1 93 ? -15.749 2.110 11.625 1.00 85.25 93 ASN A O 1
ATOM 760 N N . LEU A 1 94 ? -14.848 0.166 10.946 1.00 83.81 94 LEU A N 1
ATOM 761 C CA . LEU A 1 94 ? -15.216 0.354 9.548 1.00 83.81 94 LEU A CA 1
ATOM 762 C C . LEU A 1 94 ? -16.748 0.342 9.382 1.00 83.81 94 LEU A C 1
ATOM 764 O O . LEU A 1 94 ? -17.444 -0.288 10.186 1.00 83.81 94 LEU A O 1
ATOM 768 N N . PRO A 1 95 ? -17.285 1.019 8.347 1.00 82.19 95 PRO A N 1
ATOM 769 C CA . PRO A 1 95 ? -18.716 1.010 8.071 1.00 82.19 95 PRO A CA 1
ATOM 770 C C . PRO A 1 95 ? -19.285 -0.412 7.961 1.00 82.19 95 PRO A C 1
ATOM 772 O O . PRO A 1 95 ? -18.594 -1.353 7.568 1.00 82.19 95 PRO A O 1
ATOM 775 N N . SER A 1 96 ? -20.573 -0.567 8.284 1.00 80.00 96 SER A N 1
ATOM 776 C CA . SER A 1 96 ? -21.254 -1.871 8.242 1.00 80.00 96 SER A CA 1
ATOM 777 C C . SER A 1 96 ? -21.289 -2.481 6.839 1.00 80.00 96 SER A C 1
ATOM 779 O O . SER A 1 96 ? -21.267 -3.704 6.697 1.00 80.00 96 SER A O 1
ATOM 781 N N . ILE A 1 97 ? -21.321 -1.633 5.807 1.00 85.69 97 ILE A N 1
ATOM 782 C CA . ILE A 1 97 ? -21.070 -2.029 4.425 1.00 85.69 97 ILE A CA 1
ATOM 783 C C . ILE A 1 97 ? -19.554 -2.031 4.232 1.00 85.69 97 ILE A C 1
ATOM 785 O O . ILE A 1 97 ? -18.902 -1.000 4.403 1.00 85.69 97 ILE A O 1
ATOM 789 N N . GLY A 1 98 ? -19.001 -3.190 3.874 1.00 86.56 98 GLY A N 1
ATOM 790 C CA . GLY A 1 98 ? -17.569 -3.319 3.639 1.00 86.56 98 GLY A CA 1
ATOM 791 C C . GLY A 1 98 ? -17.070 -2.424 2.497 1.00 86.56 98 GLY A C 1
ATOM 792 O O . GLY A 1 98 ? -17.862 -1.917 1.696 1.00 86.56 98 GLY A O 1
ATOM 793 N N . PRO A 1 99 ? -15.748 -2.207 2.419 1.00 93.31 99 PRO A N 1
ATOM 794 C CA . PRO A 1 99 ? -15.155 -1.339 1.410 1.00 93.31 99 PRO A CA 1
ATOM 795 C C . PRO A 1 99 ? -15.456 -1.834 -0.010 1.00 93.31 99 PRO A C 1
ATOM 797 O O . PRO A 1 99 ? -15.373 -3.029 -0.296 1.00 93.31 99 PRO A O 1
ATOM 800 N N . LEU A 1 100 ? -15.759 -0.900 -0.909 1.00 94.31 100 LEU A N 1
ATOM 801 C CA . LEU A 1 100 ? -15.820 -1.129 -2.346 1.00 94.31 100 LEU A CA 1
ATOM 802 C C . LEU A 1 100 ? -14.423 -0.906 -2.930 1.00 94.31 100 LEU A C 1
ATOM 804 O O . LEU A 1 100 ? -13.946 0.226 -2.974 1.00 94.31 100 LEU A O 1
ATOM 808 N N . MET A 1 101 ? -13.765 -1.978 -3.364 1.00 93.81 101 MET A N 1
ATOM 809 C CA . MET A 1 101 ? -12.382 -1.952 -3.839 1.00 93.81 101 MET A CA 1
ATOM 810 C C . MET A 1 101 ? -12.307 -2.206 -5.340 1.00 93.81 101 MET A C 1
ATOM 812 O O . MET A 1 101 ? -12.750 -3.243 -5.834 1.00 93.81 101 MET A O 1
ATOM 816 N N . ILE A 1 102 ? -11.712 -1.265 -6.065 1.00 92.62 102 ILE A N 1
ATOM 817 C CA . ILE A 1 102 ? -11.505 -1.340 -7.509 1.00 92.62 102 ILE A CA 1
ATOM 818 C C . ILE A 1 102 ? -10.082 -1.826 -7.790 1.00 92.62 102 ILE A C 1
ATOM 820 O O . ILE A 1 102 ? -9.110 -1.227 -7.331 1.00 92.62 102 ILE A O 1
ATOM 824 N N . CYS A 1 103 ? -9.948 -2.877 -8.597 1.00 88.44 103 CYS A N 1
ATOM 825 C CA . CYS A 1 103 ? -8.659 -3.457 -8.965 1.00 88.44 103 CYS A CA 1
ATOM 826 C C . CYS A 1 103 ? -8.617 -3.911 -10.423 1.00 88.44 103 CYS A C 1
ATOM 828 O O . CYS A 1 103 ? -9.653 -4.055 -11.065 1.00 88.44 103 CYS A O 1
ATOM 830 N N . GLY A 1 104 ? -7.425 -4.124 -10.977 1.00 80.88 104 GLY A N 1
ATOM 831 C CA . GLY A 1 104 ? -7.281 -4.536 -12.370 1.00 80.88 104 GLY A CA 1
ATOM 832 C C . GLY A 1 104 ? -5.852 -4.422 -12.876 1.00 80.88 104 GLY A C 1
ATOM 833 O O . GLY A 1 104 ? -4.937 -4.065 -12.138 1.00 80.88 104 GLY A O 1
ATOM 834 N N . VAL A 1 105 ? -5.656 -4.724 -14.157 1.00 71.94 105 VAL A N 1
ATOM 835 C CA . VAL A 1 105 ? -4.317 -4.725 -14.759 1.00 71.94 105 VAL A CA 1
ATOM 836 C C . VAL A 1 105 ? -3.769 -3.295 -14.853 1.00 71.94 105 VAL A C 1
ATOM 838 O O . VAL A 1 105 ? -4.424 -2.400 -15.393 1.00 71.94 105 VAL A O 1
ATOM 841 N N . VAL A 1 106 ? -2.557 -3.089 -14.327 1.00 68.69 106 VAL A N 1
ATOM 842 C CA . VAL A 1 106 ? -1.822 -1.817 -14.406 1.00 68.69 106 VAL A CA 1
ATOM 843 C C . VAL A 1 106 ? -1.445 -1.529 -15.855 1.00 68.69 106 VAL A C 1
ATOM 845 O O . VAL A 1 106 ? -0.963 -2.412 -16.561 1.00 68.69 106 VAL A O 1
ATOM 848 N N . ARG A 1 107 ? -1.583 -0.272 -16.278 1.00 65.69 107 ARG A N 1
ATOM 849 C CA . ARG A 1 107 ? -0.983 0.201 -17.523 1.00 65.69 107 ARG A CA 1
ATOM 850 C C . ARG A 1 107 ? 0.505 0.467 -17.304 1.00 65.69 107 ARG A C 1
ATOM 852 O O . ARG A 1 107 ? 0.859 1.380 -16.566 1.00 65.69 107 ARG A O 1
ATOM 859 N N . ALA A 1 108 ? 1.363 -0.341 -17.918 1.00 51.75 108 ALA A N 1
ATOM 860 C CA . ALA A 1 108 ? 2.807 -0.254 -17.738 1.00 51.75 108 ALA A CA 1
ATOM 861 C C . ALA A 1 108 ? 3.442 0.595 -18.853 1.00 51.75 108 ALA A C 1
ATOM 863 O O . ALA A 1 108 ? 3.893 0.074 -19.866 1.00 51.75 108 ALA A O 1
ATOM 864 N N . GLU A 1 109 ? 3.486 1.919 -18.689 1.00 50.94 109 GLU A N 1
ATOM 865 C CA . GLU A 1 109 ? 4.373 2.780 -19.495 1.00 50.94 109 GLU A CA 1
ATOM 866 C C . GLU A 1 109 ? 5.747 2.852 -18.802 1.00 50.94 109 GLU A C 1
ATOM 868 O O . GLU A 1 109 ? 5.798 3.041 -17.584 1.00 50.94 109 GLU A O 1
ATOM 873 N N . LYS A 1 110 ? 6.874 2.796 -19.530 1.00 42.25 110 LYS A N 1
ATOM 874 C CA . LYS A 1 110 ? 8.223 2.960 -18.929 1.00 42.25 110 LYS A CA 1
ATOM 875 C C . LYS A 1 110 ? 8.399 4.299 -18.183 1.00 42.25 110 LYS A C 1
ATOM 877 O O . LYS A 1 110 ? 9.249 4.406 -17.309 1.00 42.25 110 LYS A O 1
ATOM 882 N N . ARG A 1 111 ? 7.570 5.309 -18.486 1.00 44.88 111 ARG A N 1
ATOM 883 C CA . ARG A 1 111 ? 7.533 6.620 -17.805 1.00 44.88 111 ARG A CA 1
ATOM 884 C C . ARG A 1 111 ? 6.528 6.707 -16.646 1.00 44.88 111 ARG A C 1
ATOM 886 O O . ARG A 1 111 ? 6.476 7.736 -15.974 1.00 44.88 111 ARG A O 1
ATOM 893 N N . THR A 1 112 ? 5.759 5.647 -16.382 1.00 49.31 112 THR A N 1
ATOM 894 C CA . THR A 1 112 ? 4.704 5.630 -15.349 1.00 49.31 112 THR A CA 1
ATOM 895 C C . THR A 1 112 ? 5.279 5.792 -13.955 1.00 49.31 112 THR A C 1
ATOM 897 O O . THR A 1 112 ? 4.735 6.565 -13.181 1.00 49.31 112 THR A O 1
ATOM 900 N N . VAL A 1 113 ? 6.406 5.137 -13.652 1.00 51.25 113 VAL A N 1
ATOM 901 C CA . VAL A 1 113 ? 7.045 5.231 -12.329 1.00 51.25 113 VAL A CA 1
ATOM 902 C C . VAL A 1 113 ? 7.465 6.673 -12.044 1.00 51.25 113 VAL A C 1
ATOM 904 O O . VAL A 1 113 ? 7.104 7.229 -11.013 1.00 51.25 113 VAL A O 1
ATOM 907 N N . TYR A 1 114 ? 8.132 7.324 -13.002 1.00 49.56 114 TYR A N 1
ATOM 908 C CA . TYR A 1 114 ? 8.514 8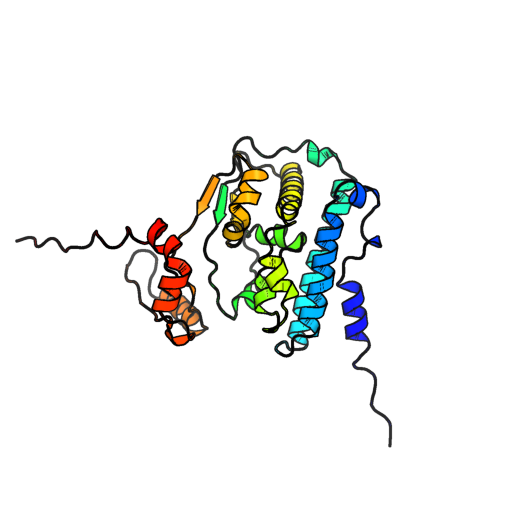.729 -12.866 1.00 49.56 114 TYR A CA 1
ATOM 909 C C . TYR A 1 114 ? 7.314 9.652 -12.726 1.00 49.56 114 TYR A C 1
ATOM 911 O O . TYR A 1 114 ? 7.311 10.513 -11.860 1.00 49.56 114 TYR A O 1
ATOM 919 N N . ARG A 1 115 ? 6.270 9.485 -13.541 1.00 48.59 115 ARG A N 1
ATOM 920 C CA . ARG A 1 115 ? 5.096 10.367 -13.475 1.00 48.59 115 ARG A CA 1
ATOM 921 C C . ARG A 1 115 ? 4.237 10.144 -12.240 1.00 48.59 115 ARG A C 1
ATOM 923 O O . ARG A 1 115 ? 3.781 11.127 -11.669 1.00 48.59 115 ARG A O 1
ATOM 930 N N . GLN A 1 116 ? 4.036 8.900 -11.813 1.00 54.72 116 GLN A N 1
ATOM 931 C CA . GLN A 1 116 ? 3.274 8.601 -10.601 1.00 54.72 116 GLN A CA 1
ATOM 932 C C . GLN A 1 116 ? 3.980 9.109 -9.350 1.00 54.72 116 GLN A C 1
ATOM 934 O O . GLN A 1 116 ? 3.314 9.588 -8.440 1.00 54.72 116 GLN A O 1
ATOM 939 N N . VAL A 1 117 ? 5.311 9.035 -9.292 1.00 54.75 117 VAL A N 1
ATOM 940 C CA . VAL A 1 117 ? 6.038 9.505 -8.110 1.00 54.75 117 VAL A CA 1
ATOM 941 C C . VAL A 1 117 ? 6.305 11.020 -8.197 1.00 54.75 117 VAL A C 1
ATOM 943 O O . VAL A 1 117 ? 6.219 11.704 -7.185 1.00 54.75 117 VAL A O 1
ATOM 946 N N . ALA A 1 118 ? 6.625 11.578 -9.378 1.00 48.72 118 ALA A N 1
ATOM 947 C CA . ALA A 1 118 ? 7.113 12.965 -9.517 1.00 48.72 118 ALA A CA 1
ATOM 948 C C . ALA A 1 118 ? 6.029 13.983 -9.897 1.00 48.72 118 ALA A C 1
ATOM 950 O O . ALA A 1 118 ? 6.200 15.183 -9.689 1.00 48.72 118 ALA A O 1
ATOM 951 N N . HIS A 1 119 ? 4.927 13.521 -10.488 1.00 44.84 119 HIS A N 1
ATOM 952 C CA . HIS A 1 119 ? 3.886 14.370 -11.063 1.00 44.84 119 HIS A CA 1
ATOM 953 C C . HIS A 1 119 ? 2.480 13.880 -10.721 1.00 44.84 119 HIS A C 1
ATOM 955 O O . HIS A 1 119 ? 1.559 14.104 -11.510 1.00 44.84 119 HIS A O 1
ATOM 961 N N . HIS A 1 120 ? 2.290 13.241 -9.560 1.00 51.25 120 HIS A N 1
ATOM 962 C CA . HIS A 1 120 ? 0.936 13.021 -9.064 1.00 51.25 120 HIS A CA 1
ATOM 963 C C . HIS A 1 120 ? 0.295 14.395 -8.864 1.00 51.25 120 HIS A C 1
ATOM 965 O O . HIS A 1 120 ? 0.611 15.122 -7.921 1.00 51.25 120 HIS A O 1
ATOM 971 N N . ALA A 1 121 ? -0.539 14.809 -9.820 1.00 44.88 121 ALA A N 1
ATOM 972 C CA . ALA A 1 121 ? -1.408 15.947 -9.611 1.00 44.88 121 ALA A CA 1
ATOM 973 C C . ALA A 1 121 ? -2.221 15.624 -8.358 1.00 44.88 121 ALA A C 1
ATOM 975 O O . ALA A 1 121 ? -2.651 14.487 -8.202 1.00 44.88 121 ALA A O 1
ATOM 976 N N . GLN A 1 122 ? -2.383 16.590 -7.456 1.00 51.62 122 GLN A N 1
ATOM 977 C CA . GLN A 1 122 ? -3.245 16.408 -6.293 1.00 51.62 122 GLN A CA 1
ATOM 978 C C . GLN A 1 122 ? -4.668 16.196 -6.805 1.00 51.62 122 GLN A C 1
ATOM 980 O O . GLN A 1 122 ? -5.365 17.158 -7.141 1.00 51.62 122 GLN A O 1
ATOM 985 N N . PHE A 1 123 ? -5.073 14.939 -6.947 1.00 55.44 123 PHE A N 1
ATOM 986 C CA . PHE A 1 123 ? -6.430 14.623 -7.330 1.00 55.44 123 PHE A CA 1
ATOM 987 C C . PHE A 1 123 ? -7.310 14.682 -6.080 1.00 55.44 123 PHE A C 1
ATOM 989 O O . PHE A 1 123 ? -6.860 14.379 -4.975 1.00 55.44 123 PHE A O 1
ATOM 996 N N . PRO A 1 124 ? -8.589 15.062 -6.225 1.00 58.16 124 PRO A N 1
ATOM 997 C CA . PRO A 1 124 ? -9.532 15.029 -5.110 1.00 58.16 124 PRO A CA 1
ATOM 998 C C . PRO A 1 124 ? -9.794 13.602 -4.596 1.00 58.16 124 PRO A C 1
ATOM 1000 O O . PRO A 1 124 ? -10.305 13.442 -3.493 1.00 58.16 124 PRO A O 1
ATOM 1003 N N . VAL A 1 125 ? -9.470 12.578 -5.392 1.00 67.69 125 VAL A N 1
ATOM 1004 C CA . VAL A 1 125 ? -9.542 11.162 -5.023 1.00 67.69 125 VAL A CA 1
ATOM 1005 C C . VAL A 1 125 ? -8.258 10.495 -5.490 1.00 67.69 125 VAL A C 1
ATOM 1007 O O . VAL A 1 125 ? -7.901 10.607 -6.663 1.00 67.69 125 VAL A O 1
ATOM 1010 N N . GLU A 1 126 ? -7.592 9.812 -4.568 1.00 82.19 126 GLU A N 1
ATOM 1011 C CA . GLU A 1 126 ? -6.292 9.184 -4.777 1.00 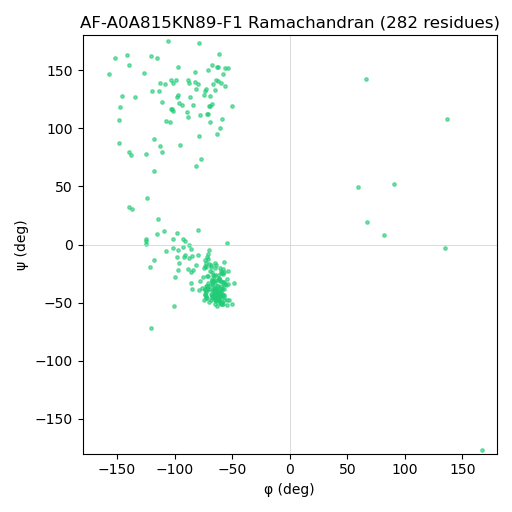82.19 126 GLU A CA 1
ATOM 1012 C C . GLU A 1 126 ? -6.369 7.662 -4.660 1.00 82.19 126 GLU A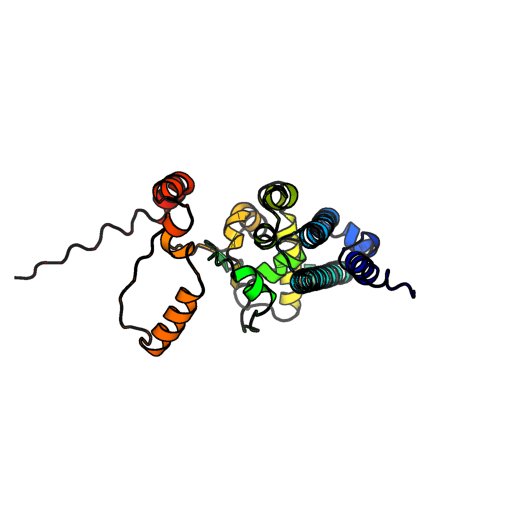 C 1
ATOM 1014 O O . GLU A 1 126 ? -7.312 7.108 -4.093 1.00 82.19 126 GLU A O 1
ATOM 1019 N N . GLU A 1 127 ? -5.370 6.978 -5.217 1.00 86.50 127 GLU A N 1
ATOM 1020 C CA . GLU A 1 127 ? -5.250 5.526 -5.088 1.00 86.50 127 GLU A CA 1
ATOM 1021 C C . GLU A 1 127 ? -4.793 5.149 -3.675 1.00 86.50 127 GLU A C 1
ATOM 1023 O O . GLU A 1 127 ? -3.789 5.655 -3.167 1.00 86.50 127 GLU A O 1
ATOM 1028 N N . ASP A 1 128 ? -5.455 4.182 -3.047 1.00 90.25 128 ASP A N 1
ATOM 1029 C CA . ASP A 1 128 ? -5.088 3.716 -1.705 1.00 90.25 128 ASP A CA 1
ATOM 1030 C C . ASP A 1 128 ? -3.761 2.939 -1.698 1.00 90.25 128 ASP A C 1
ATOM 1032 O O . ASP A 1 128 ? -3.183 2.692 -0.638 1.00 90.25 128 ASP A O 1
ATOM 1036 N N . GLN A 1 129 ? -3.173 2.695 -2.879 1.00 87.31 129 GLN A N 1
ATOM 1037 C CA . GLN A 1 129 ? -1.770 2.303 -3.015 1.00 87.31 129 GLN A CA 1
ATOM 1038 C C . GLN A 1 129 ? -0.830 3.216 -2.213 1.00 87.31 129 GLN A C 1
ATOM 1040 O O . GLN A 1 129 ? 0.167 2.733 -1.694 1.00 87.31 129 GLN A O 1
ATOM 1045 N N . HIS A 1 130 ? -1.130 4.511 -2.055 1.00 87.56 130 HIS A N 1
ATOM 1046 C CA . HIS A 1 130 ? -0.297 5.422 -1.262 1.00 87.56 130 HIS A CA 1
ATOM 1047 C C . HIS A 1 130 ? -0.268 5.072 0.233 1.00 87.56 130 HIS A C 1
ATOM 1049 O O . HIS A 1 130 ? 0.733 5.344 0.895 1.00 87.56 130 HIS A O 1
ATOM 1055 N N . ILE A 1 131 ? -1.321 4.437 0.756 1.00 92.50 131 ILE A N 1
ATOM 1056 C CA . ILE A 1 131 ? -1.348 3.884 2.115 1.00 92.50 131 ILE A CA 1
ATOM 1057 C C . ILE A 1 131 ? -0.503 2.607 2.148 1.00 92.50 131 ILE A C 1
ATOM 1059 O O . ILE A 1 131 ? 0.379 2.469 2.992 1.00 92.50 131 ILE A O 1
ATOM 1063 N N . LEU A 1 132 ? -0.697 1.705 1.178 1.00 90.50 132 LEU A N 1
ATOM 1064 C CA . LEU A 1 132 ? 0.049 0.442 1.104 1.00 90.50 132 LEU A CA 1
ATOM 1065 C C . LEU A 1 132 ? 1.568 0.678 0.987 1.00 90.50 132 LEU A C 1
ATOM 1067 O O . LEU A 1 132 ? 2.362 -0.019 1.619 1.00 90.50 132 LEU A O 1
ATOM 1071 N N . ARG A 1 133 ? 1.982 1.704 0.232 1.00 89.12 133 ARG A N 1
ATOM 1072 C CA . ARG A 1 133 ? 3.389 2.106 0.073 1.00 89.12 133 ARG A CA 1
ATOM 1073 C C . ARG A 1 133 ? 4.044 2.508 1.398 1.00 89.12 133 ARG A C 1
ATOM 1075 O O . ARG A 1 133 ? 5.236 2.267 1.564 1.00 89.12 133 ARG A O 1
ATOM 1082 N N . GLN A 1 134 ? 3.295 3.070 2.351 1.00 90.19 134 GLN A N 1
ATOM 1083 C CA . GLN A 1 134 ? 3.821 3.388 3.688 1.00 90.19 134 GLN A CA 1
ATOM 1084 C C . GLN A 1 134 ? 4.147 2.117 4.482 1.00 90.19 134 GLN A C 1
ATOM 1086 O O . GLN A 1 134 ? 5.123 2.093 5.222 1.00 90.19 134 GLN A O 1
ATOM 1091 N N . ALA A 1 135 ? 3.413 1.025 4.257 1.00 88.62 135 ALA A N 1
ATOM 1092 C CA . ALA A 1 135 ? 3.720 -0.292 4.817 1.00 88.62 135 ALA A CA 1
ATOM 1093 C C . ALA A 1 135 ? 4.833 -1.042 4.047 1.00 88.62 135 ALA A C 1
ATOM 1095 O O . ALA A 1 135 ? 5.019 -2.245 4.231 1.00 88.62 135 ALA A O 1
ATOM 1096 N N . GLY A 1 136 ? 5.563 -0.360 3.157 1.00 83.56 136 GLY A N 1
ATOM 1097 C CA . GLY A 1 136 ? 6.651 -0.956 2.378 1.00 83.56 136 GLY A CA 1
ATOM 1098 C C . GLY A 1 136 ? 6.199 -1.724 1.134 1.00 83.56 136 GLY A C 1
ATOM 1099 O O . GLY A 1 136 ? 7.016 -2.367 0.474 1.00 83.56 136 GLY A O 1
ATOM 1100 N N . TYR A 1 137 ? 4.913 -1.653 0.768 1.00 84.75 137 TYR A N 1
ATOM 1101 C CA . TYR A 1 137 ? 4.420 -2.260 -0.465 1.00 84.75 137 TYR A CA 1
ATOM 1102 C C . TYR A 1 137 ? 4.748 -1.387 -1.684 1.00 84.75 137 TYR A C 1
ATOM 1104 O O . TYR A 1 137 ? 4.005 -0.473 -2.045 1.00 84.75 137 TYR A O 1
ATOM 1112 N N . LEU A 1 138 ? 5.881 -1.676 -2.325 1.00 79.69 138 LEU A N 1
ATOM 1113 C CA . LEU A 1 138 ? 6.447 -0.890 -3.425 1.00 79.69 138 LEU A CA 1
ATOM 1114 C C . LEU A 1 138 ? 6.549 -1.699 -4.736 1.00 79.69 138 LEU A C 1
ATOM 1116 O O . LEU A 1 138 ? 7.641 -1.898 -5.260 1.00 79.69 138 LEU A O 1
ATOM 1120 N N . PRO A 1 139 ? 5.435 -2.156 -5.334 1.00 71.88 139 PRO A N 1
ATOM 1121 C CA . PRO A 1 139 ? 5.476 -3.018 -6.521 1.00 71.88 139 PRO A CA 1
ATOM 1122 C C . PRO A 1 139 ? 6.136 -2.357 -7.738 1.00 71.88 139 PRO A C 1
ATOM 1124 O O . PRO A 1 139 ? 6.764 -3.028 -8.550 1.00 71.88 139 PRO A O 1
ATOM 1127 N N . LEU A 1 140 ? 6.040 -1.031 -7.850 1.00 71.50 140 LEU A N 1
ATOM 1128 C CA . LEU A 1 140 ? 6.673 -0.267 -8.925 1.00 71.50 140 LEU A CA 1
ATOM 1129 C C . LEU A 1 140 ? 8.191 -0.144 -8.758 1.00 71.50 140 LEU A C 1
ATOM 1131 O O . LEU A 1 140 ? 8.880 0.125 -9.739 1.00 71.50 140 LEU A O 1
ATOM 1135 N N . PHE A 1 141 ? 8.731 -0.380 -7.556 1.00 70.94 141 PHE A N 1
ATOM 1136 C CA . PHE A 1 141 ? 10.181 -0.403 -7.353 1.00 70.94 141 PHE A CA 1
ATOM 1137 C C . PHE A 1 141 ? 10.841 -1.590 -8.064 1.00 70.94 141 PHE A C 1
ATOM 1139 O O . PHE A 1 141 ? 12.003 -1.489 -8.455 1.00 70.94 141 PHE A O 1
ATOM 1146 N N . ALA A 1 142 ? 10.104 -2.673 -8.339 1.00 64.44 142 ALA A N 1
ATOM 1147 C CA . ALA A 1 142 ? 10.600 -3.740 -9.206 1.00 64.44 142 ALA A CA 1
ATOM 1148 C C . ALA A 1 142 ? 10.892 -3.251 -10.635 1.00 64.44 142 ALA A C 1
ATOM 1150 O O . ALA A 1 142 ? 11.815 -3.749 -11.265 1.00 64.44 142 ALA A O 1
ATOM 1151 N N . CYS A 1 143 ? 10.183 -2.234 -11.140 1.00 64.25 143 CYS A N 1
ATOM 1152 C CA . CYS A 1 143 ? 10.426 -1.690 -12.483 1.00 64.25 143 CYS A CA 1
ATOM 1153 C C . CYS A 1 143 ? 11.717 -0.864 -12.592 1.00 64.25 143 CYS A C 1
ATOM 1155 O O . CYS A 1 143 ? 12.167 -0.577 -13.699 1.00 64.25 143 CYS A O 1
ATOM 1157 N N . ILE A 1 144 ? 12.280 -0.449 -11.457 1.00 66.12 144 ILE A N 1
ATOM 1158 C CA . ILE A 1 144 ? 13.566 0.252 -11.367 1.00 66.12 144 ILE A CA 1
ATOM 1159 C C . ILE A 1 144 ? 14.604 -0.586 -10.623 1.00 66.12 144 ILE A C 1
ATOM 1161 O O . ILE A 1 144 ? 15.654 -0.068 -10.269 1.00 66.12 144 ILE A O 1
ATOM 1165 N N . SER A 1 145 ? 14.326 -1.849 -10.322 1.00 59.84 145 SER A N 1
ATOM 1166 C CA . SER A 1 145 ? 15.357 -2.742 -9.808 1.00 59.84 145 SER A CA 1
ATOM 1167 C C . SER A 1 145 ? 16.152 -3.255 -11.014 1.00 59.84 145 SER A C 1
ATOM 1169 O O . SER A 1 145 ? 15.540 -3.577 -12.033 1.00 59.84 145 SER A O 1
ATOM 1171 N N . PRO A 1 146 ? 17.496 -3.269 -10.977 1.00 58.88 146 PRO A N 1
ATOM 1172 C CA . PRO A 1 146 ? 18.272 -3.872 -12.057 1.00 58.88 146 PRO A CA 1
ATOM 1173 C C . PRO A 1 146 ? 17.867 -5.347 -12.222 1.00 58.88 146 PRO A C 1
ATOM 1175 O O . PRO A 1 146 ? 17.558 -5.995 -11.225 1.00 58.88 146 PRO A O 1
ATOM 1178 N N . ASP A 1 147 ? 17.894 -5.857 -13.461 1.00 52.81 147 ASP A N 1
ATOM 1179 C CA . ASP A 1 147 ? 17.317 -7.143 -13.930 1.00 52.81 147 ASP A CA 1
ATOM 1180 C C . ASP A 1 147 ? 17.752 -8.426 -13.172 1.00 52.81 147 ASP A C 1
ATOM 1182 O O . ASP A 1 147 ? 17.321 -9.527 -13.506 1.00 52.81 147 ASP A O 1
ATOM 1186 N N . GLU A 1 148 ? 18.589 -8.310 -12.141 1.00 50.50 148 GLU A N 1
ATOM 1187 C CA . GLU A 1 148 ? 19.105 -9.412 -11.323 1.00 50.50 148 GLU A CA 1
ATOM 1188 C C . GLU A 1 148 ? 18.847 -9.241 -9.816 1.00 50.50 148 GLU A C 1
ATOM 1190 O O . GLU A 1 148 ? 19.268 -10.095 -9.029 1.00 50.50 148 GLU A O 1
ATOM 1195 N N . ASP A 1 149 ? 18.155 -8.180 -9.377 1.00 51.50 149 ASP A N 1
ATOM 1196 C CA . ASP A 1 149 ? 17.855 -7.977 -7.955 1.00 51.50 149 ASP A CA 1
ATOM 1197 C C . ASP A 1 149 ? 16.696 -8.888 -7.517 1.00 51.50 149 ASP A C 1
ATOM 1199 O O . ASP A 1 149 ? 15.543 -8.489 -7.329 1.00 51.50 149 ASP A O 1
ATOM 1203 N N . SER A 1 150 ? 17.032 -10.173 -7.394 1.00 55.44 150 SER A N 1
ATOM 1204 C CA . SER A 1 150 ? 16.124 -11.266 -7.051 1.00 55.44 150 SER A CA 1
ATOM 1205 C C . SER A 1 150 ? 15.339 -11.005 -5.769 1.00 55.44 150 SER A C 1
ATOM 1207 O O . SER A 1 150 ? 14.256 -11.553 -5.613 1.00 55.44 150 SER A O 1
ATOM 1209 N N . ASN A 1 151 ? 15.825 -10.145 -4.871 1.00 60.62 151 ASN A N 1
ATOM 1210 C CA . ASN A 1 151 ? 15.217 -9.925 -3.567 1.00 60.62 151 ASN A CA 1
ATOM 1211 C C . ASN A 1 151 ? 13.905 -9.136 -3.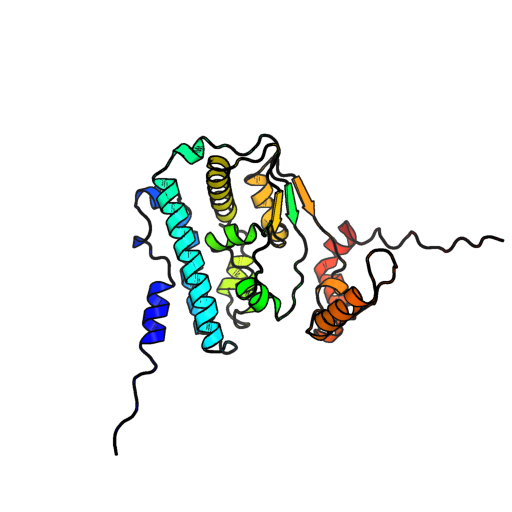632 1.00 60.62 151 ASN A C 1
ATOM 1213 O O . ASN A 1 151 ? 12.945 -9.554 -2.992 1.00 60.62 151 ASN A O 1
ATOM 1217 N N . THR A 1 152 ? 13.816 -8.050 -4.408 1.00 61.50 152 THR A N 1
ATOM 1218 C CA . THR A 1 152 ? 12.591 -7.226 -4.477 1.00 61.50 152 THR A CA 1
ATOM 1219 C C . THR A 1 152 ? 11.482 -7.948 -5.237 1.00 61.50 152 THR A C 1
ATOM 1221 O O . THR A 1 152 ? 10.350 -8.027 -4.760 1.00 61.50 152 THR A O 1
ATOM 1224 N N . GLU A 1 153 ? 11.797 -8.538 -6.395 1.00 61.69 153 GLU A N 1
ATOM 1225 C CA . GLU A 1 153 ? 10.812 -9.300 -7.168 1.00 61.69 153 GLU A CA 1
ATOM 1226 C C . GLU A 1 153 ? 10.391 -10.583 -6.436 1.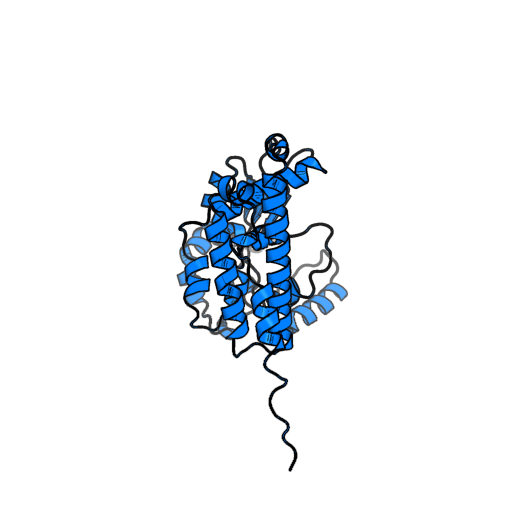00 61.69 153 GLU A C 1
ATOM 1228 O O . GLU A 1 153 ? 9.193 -10.862 -6.340 1.00 61.69 153 GLU A O 1
ATOM 1233 N N . SER A 1 154 ? 11.340 -11.335 -5.860 1.00 66.38 154 SER A N 1
ATOM 1234 C CA . SER A 1 154 ? 11.025 -12.500 -5.021 1.00 66.38 154 SER A CA 1
ATOM 1235 C C . SER A 1 154 ? 10.196 -12.087 -3.817 1.00 66.38 154 SER A C 1
ATOM 1237 O O . SER A 1 154 ? 9.204 -12.745 -3.519 1.00 66.38 154 SER A O 1
ATOM 1239 N N . TRP A 1 155 ? 10.519 -10.965 -3.162 1.00 71.88 155 TRP A N 1
ATOM 1240 C CA . TRP A 1 155 ? 9.711 -10.459 -2.063 1.00 71.88 155 TRP A CA 1
ATOM 1241 C C . TRP A 1 155 ? 8.290 -10.157 -2.530 1.00 71.88 155 TRP A C 1
ATOM 1243 O O . TRP A 1 155 ? 7.377 -10.707 -1.931 1.00 71.88 155 TRP A O 1
ATOM 1253 N N . ILE A 1 156 ? 8.067 -9.396 -3.608 1.00 67.31 156 ILE A N 1
ATOM 1254 C CA . ILE A 1 156 ? 6.714 -9.088 -4.119 1.00 67.31 156 ILE A CA 1
ATOM 1255 C C . ILE A 1 156 ? 5.929 -10.368 -4.436 1.00 67.31 156 ILE A C 1
ATOM 1257 O O . ILE A 1 156 ? 4.761 -10.475 -4.058 1.00 67.31 156 ILE A O 1
ATOM 1261 N N . ARG A 1 157 ? 6.571 -11.334 -5.107 1.00 64.75 157 ARG A N 1
ATOM 1262 C CA . ARG A 1 157 ? 5.962 -12.608 -5.525 1.00 64.75 157 ARG A CA 1
ATOM 1263 C C . ARG A 1 157 ? 5.761 -13.598 -4.385 1.00 64.75 157 ARG A C 1
ATOM 1265 O O . ARG A 1 157 ? 4.976 -14.528 -4.529 1.00 64.75 157 ARG A O 1
ATOM 1272 N N . ASN A 1 158 ? 6.477 -13.438 -3.278 1.00 68.31 158 ASN A N 1
ATOM 1273 C CA . ASN A 1 158 ? 6.358 -14.330 -2.141 1.00 68.31 158 ASN A CA 1
ATOM 1274 C C . ASN A 1 158 ? 5.007 -14.096 -1.453 1.00 68.31 158 ASN A C 1
ATOM 1276 O O . ASN A 1 158 ? 4.773 -13.055 -0.849 1.00 68.31 158 ASN A O 1
ATOM 1280 N N . GLU A 1 159 ? 4.105 -15.066 -1.520 1.00 63.09 159 GLU A N 1
ATOM 1281 C CA . GLU A 1 159 ? 2.771 -14.959 -0.914 1.00 63.09 159 GLU A CA 1
ATOM 1282 C C . GLU A 1 159 ? 2.794 -15.038 0.628 1.00 63.09 159 GLU A C 1
ATOM 1284 O O . GLU A 1 159 ? 1.792 -14.738 1.293 1.00 63.09 159 GLU A O 1
ATOM 1289 N N . MET A 1 160 ? 3.943 -15.405 1.208 1.00 60.97 160 MET A N 1
ATOM 1290 C CA . MET A 1 160 ? 4.154 -15.505 2.648 1.00 60.97 160 MET A CA 1
ATOM 1291 C C . MET A 1 160 ? 4.413 -14.119 3.265 1.00 60.97 160 MET A C 1
ATOM 1293 O O . MET A 1 160 ? 5.168 -13.305 2.727 1.00 60.97 160 MET A O 1
ATOM 1297 N N . ASN A 1 161 ? 3.809 -13.881 4.434 1.00 62.44 161 ASN A N 1
ATOM 1298 C CA . ASN A 1 161 ? 4.057 -12.744 5.335 1.00 62.44 161 ASN A CA 1
ATOM 1299 C C . ASN A 1 161 ? 3.826 -11.344 4.732 1.00 62.44 161 ASN A C 1
ATOM 1301 O O . ASN A 1 161 ? 4.676 -10.466 4.845 1.00 62.44 161 ASN A O 1
ATOM 1305 N N . LYS A 1 162 ? 2.669 -11.125 4.094 1.00 73.38 162 LYS A N 1
ATOM 1306 C CA . LYS A 1 162 ? 2.220 -9.800 3.598 1.00 73.38 162 LYS A CA 1
ATOM 1307 C C . LYS A 1 162 ? 0.855 -9.364 4.109 1.00 73.38 162 LYS A C 1
ATOM 1309 O O . LYS A 1 162 ? 0.379 -8.292 3.753 1.00 73.38 162 LYS A O 1
ATOM 1314 N N . ASP A 1 163 ? 0.233 -10.190 4.941 1.00 78.19 163 ASP A N 1
ATOM 1315 C CA . ASP A 1 163 ? -1.083 -9.940 5.531 1.00 78.19 163 ASP A CA 1
ATOM 1316 C C . ASP A 1 163 ? -1.088 -8.587 6.270 1.00 78.19 163 ASP A C 1
ATOM 1318 O O . ASP A 1 163 ? -2.022 -7.799 6.131 1.00 78.19 163 ASP A O 1
ATOM 1322 N N . TYR A 1 164 ? 0.054 -8.249 6.877 1.00 86.88 164 TYR A N 1
ATOM 1323 C CA . TYR A 1 164 ? 0.274 -6.994 7.581 1.00 86.88 164 TYR A CA 1
ATOM 1324 C C . TYR A 1 164 ? 0.050 -5.723 6.752 1.00 86.88 164 TYR A C 1
ATOM 1326 O O . TYR A 1 164 ? -0.204 -4.659 7.314 1.00 86.88 164 TYR A O 1
ATOM 1334 N N . ILE A 1 165 ? 0.158 -5.798 5.420 1.00 89.62 165 ILE A N 1
ATOM 1335 C CA . ILE A 1 165 ? -0.065 -4.642 4.544 1.00 89.62 165 ILE A CA 1
ATOM 1336 C C . ILE A 1 165 ? -1.520 -4.174 4.676 1.00 89.62 165 ILE A C 1
ATOM 1338 O O . ILE A 1 165 ? -1.776 -2.970 4.725 1.00 89.62 165 ILE A O 1
ATOM 1342 N N . TYR A 1 166 ? -2.466 -5.114 4.781 1.00 91.31 166 TYR A N 1
ATOM 1343 C CA . TYR A 1 166 ? -3.877 -4.789 4.972 1.00 91.31 166 TYR A CA 1
ATOM 1344 C C . TYR A 1 166 ? -4.251 -4.572 6.443 1.00 91.31 166 TYR A C 1
ATOM 1346 O O . TYR A 1 166 ? -5.174 -3.800 6.702 1.00 91.31 166 TYR A O 1
ATOM 1354 N N . ASP A 1 167 ? -3.491 -5.129 7.393 1.00 90.69 167 ASP A N 1
ATOM 1355 C CA . ASP A 1 167 ? -3.589 -4.734 8.807 1.00 90.69 167 ASP A CA 1
ATOM 1356 C C . ASP A 1 167 ? -3.256 -3.242 8.975 1.00 90.69 167 ASP A C 1
ATOM 1358 O O . ASP A 1 167 ? -4.040 -2.474 9.537 1.00 90.69 167 ASP A O 1
ATOM 1362 N N . TYR A 1 168 ? -2.128 -2.801 8.404 1.00 93.00 168 TYR A N 1
ATOM 1363 C CA . TYR A 1 168 ? -1.728 -1.393 8.387 1.00 93.00 168 TYR A CA 1
ATOM 1364 C C . TYR A 1 168 ? -2.769 -0.520 7.676 1.00 93.00 168 TYR A C 1
ATOM 1366 O O . TYR A 1 168 ? -3.146 0.541 8.177 1.00 93.00 168 TYR A O 1
ATOM 1374 N N . HIS A 1 169 ? -3.260 -0.976 6.521 1.00 94.50 169 HIS A N 1
ATOM 1375 C CA . HIS A 1 169 ? -4.294 -0.273 5.769 1.00 94.50 169 HIS A CA 1
ATOM 1376 C C . HIS A 1 169 ? -5.575 -0.075 6.597 1.00 94.50 169 HIS A C 1
ATOM 1378 O O . HIS A 1 169 ? -6.132 1.021 6.600 1.00 94.50 169 HIS A O 1
ATOM 1384 N N . GLU A 1 170 ? -6.025 -1.084 7.353 1.00 93.00 170 GLU A N 1
ATOM 1385 C CA . GLU A 1 170 ? -7.199 -0.950 8.222 1.00 93.00 170 GLU A CA 1
ATOM 1386 C C . GLU A 1 170 ? -6.989 0.104 9.309 1.00 93.00 170 GLU A C 1
ATOM 1388 O O . GLU A 1 170 ? -7.865 0.943 9.519 1.00 93.00 170 GLU A O 1
ATOM 1393 N N . ILE A 1 171 ? -5.838 0.088 9.982 1.00 92.62 171 ILE A N 1
ATOM 1394 C CA . ILE A 1 171 ? -5.508 1.079 11.015 1.00 92.62 171 ILE A CA 1
ATOM 1395 C C . ILE A 1 171 ? -5.560 2.490 10.432 1.00 92.62 171 ILE A C 1
ATOM 1397 O O . ILE A 1 171 ? -6.154 3.386 11.032 1.00 92.62 171 ILE A O 1
ATOM 1401 N N . PHE A 1 172 ? -5.011 2.675 9.232 1.00 94.50 172 PHE A N 1
ATOM 1402 C CA . PHE A 1 172 ? -5.052 3.959 8.546 1.00 94.50 172 PHE A CA 1
ATOM 1403 C C . PHE A 1 172 ? -6.496 4.394 8.242 1.00 94.50 172 PHE A C 1
ATOM 1405 O O . PHE A 1 172 ? -6.867 5.533 8.520 1.00 94.50 172 PHE A O 1
ATOM 1412 N N . LEU A 1 173 ? -7.353 3.494 7.745 1.00 94.25 173 LEU A N 1
ATOM 1413 C CA . LEU A 1 173 ? -8.771 3.805 7.521 1.00 94.25 173 LEU A CA 1
ATOM 1414 C C . LEU A 1 173 ? -9.518 4.141 8.818 1.00 94.25 173 LEU A C 1
ATOM 1416 O O . LEU A 1 173 ? -10.388 5.009 8.812 1.00 94.25 173 LEU A O 1
ATOM 1420 N N . ARG A 1 174 ? -9.178 3.494 9.937 1.00 93.44 174 ARG A N 1
ATOM 1421 C CA . ARG A 1 174 ? -9.749 3.807 11.257 1.00 93.44 174 ARG A CA 1
ATOM 1422 C C . ARG A 1 174 ? -9.355 5.209 11.729 1.00 93.44 174 ARG A C 1
ATOM 1424 O O . ARG A 1 174 ? -10.201 5.923 12.262 1.00 93.44 174 ARG A O 1
ATOM 1431 N N . MET A 1 175 ? -8.116 5.635 11.474 1.00 93.69 175 MET A N 1
ATOM 1432 C CA . MET A 1 175 ? -7.698 7.025 11.703 1.00 93.69 175 MET A CA 1
ATOM 1433 C C . MET A 1 175 ? -8.479 8.004 10.821 1.00 93.69 175 MET A C 1
ATOM 1435 O O . MET A 1 175 ? -8.886 9.063 11.281 1.00 93.69 175 MET A O 1
ATOM 1439 N N . LEU A 1 176 ? -8.727 7.667 9.552 1.00 92.19 176 LEU A N 1
ATOM 1440 C CA . LEU A 1 176 ? -9.537 8.528 8.687 1.00 92.19 176 LEU A CA 1
ATOM 1441 C C . LEU A 1 176 ? -10.997 8.592 9.159 1.00 92.19 176 LEU A C 1
ATOM 1443 O O . LEU A 1 176 ? -11.578 9.675 9.195 1.00 92.19 176 LEU A O 1
ATOM 1447 N N . ASN A 1 177 ? -11.564 7.468 9.608 1.00 92.69 177 ASN A N 1
ATOM 1448 C CA . ASN A 1 177 ? -12.910 7.412 10.182 1.00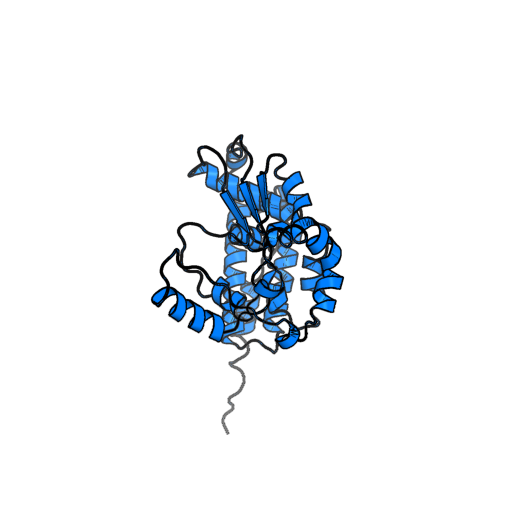 92.69 177 ASN A CA 1
ATOM 1449 C C . ASN A 1 177 ? -13.066 8.296 11.426 1.00 92.69 177 ASN A C 1
ATOM 1451 O O . ASN A 1 177 ? -14.161 8.805 11.663 1.00 92.69 177 ASN A O 1
ATOM 1455 N N . SER A 1 178 ? -12.009 8.491 12.222 1.00 92.06 178 SER A N 1
ATOM 1456 C CA . SER A 1 178 ? -12.092 9.374 13.390 1.00 92.06 178 SER A CA 1
ATOM 1457 C C . SER A 1 178 ? -12.246 10.847 13.022 1.00 92.06 178 SER A C 1
ATOM 1459 O O . SER A 1 178 ? -12.646 11.648 13.863 1.00 92.06 178 SER A O 1
ATOM 1461 N N . VAL A 1 179 ? -11.902 11.213 11.786 1.00 89.81 179 VAL A N 1
ATOM 1462 C CA . VAL A 1 179 ? -12.001 12.582 11.274 1.00 89.81 179 VAL A CA 1
ATOM 1463 C C . VAL A 1 179 ? -13.250 12.745 10.414 1.00 89.81 179 VAL A C 1
ATOM 1465 O O . VAL A 1 179 ? -14.049 13.646 10.663 1.00 89.81 179 VAL A O 1
ATOM 1468 N N . ASP A 1 180 ? -13.423 11.878 9.416 1.00 86.94 180 ASP A N 1
ATOM 1469 C CA . ASP A 1 180 ? -14.538 11.922 8.470 1.00 86.94 180 ASP A CA 1
ATOM 1470 C C . ASP A 1 180 ? -14.907 10.506 8.007 1.00 86.94 180 ASP A C 1
ATOM 1472 O O . ASP A 1 180 ? -14.406 9.980 7.012 1.00 86.94 180 ASP A O 1
ATOM 1476 N N . MET A 1 181 ? -15.778 9.852 8.777 1.00 86.88 181 MET A N 1
ATOM 1477 C CA . MET A 1 181 ? -16.276 8.521 8.440 1.00 86.88 181 MET A CA 1
ATOM 1478 C C . MET A 1 181 ? -17.292 8.591 7.286 1.00 86.88 181 MET A C 1
ATOM 1480 O O . MET A 1 181 ? -18.295 9.310 7.390 1.00 86.88 181 MET A O 1
ATOM 1484 N N . PRO A 1 182 ? -17.130 7.783 6.219 1.00 87.06 182 PRO A N 1
ATOM 1485 C CA . PRO A 1 182 ? -18.105 7.743 5.141 1.00 87.06 182 PRO A CA 1
ATOM 1486 C C . PRO A 1 182 ? -19.458 7.223 5.642 1.00 87.06 182 PRO A C 1
ATOM 1488 O O . PRO A 1 182 ? -19.544 6.271 6.416 1.00 87.06 182 PRO A O 1
ATOM 1491 N N . LYS A 1 183 ? -20.549 7.813 5.140 1.00 85.69 183 LYS A N 1
ATOM 1492 C CA . LYS A 1 183 ? -21.923 7.442 5.537 1.00 85.69 183 LYS A CA 1
ATOM 1493 C C . LYS A 1 183 ? -22.320 6.016 5.146 1.00 85.69 183 LYS A C 1
ATOM 1495 O O . LYS A 1 183 ? -23.243 5.468 5.740 1.00 85.69 183 LYS A O 1
ATOM 1500 N N . SER A 1 184 ? -21.700 5.464 4.104 1.00 87.88 184 SER A N 1
ATOM 1501 C CA . SER A 1 184 ? -22.051 4.159 3.539 1.00 87.88 184 SER A CA 1
ATOM 1502 C C . SER A 1 184 ? -20.875 3.186 3.576 1.00 87.88 184 SER A C 1
ATOM 1504 O O . SER A 1 184 ? -20.910 2.244 4.356 1.00 87.88 184 SER A O 1
ATOM 1506 N N . HIS A 1 185 ? -19.863 3.396 2.736 1.00 90.69 185 HIS A N 1
ATOM 1507 C CA . HIS A 1 185 ? -18.694 2.530 2.583 1.00 90.69 185 HIS A CA 1
ATOM 1508 C C . HIS A 1 185 ? -17.476 3.338 2.127 1.00 90.69 185 HIS A C 1
ATOM 1510 O O . HIS A 1 185 ? -17.610 4.425 1.562 1.00 90.69 185 HIS A O 1
ATOM 1516 N N . TRP A 1 186 ? -16.290 2.774 2.335 1.00 93.56 186 TRP A N 1
ATOM 1517 C CA . TRP A 1 186 ? -15.057 3.254 1.716 1.00 93.56 186 TRP A CA 1
ATOM 1518 C C . TRP A 1 186 ? -15.029 2.894 0.229 1.00 93.56 186 TRP A C 1
ATOM 1520 O O . TRP A 1 186 ? -15.310 1.749 -0.120 1.00 93.56 186 TRP A O 1
ATOM 1530 N N . LEU A 1 187 ? -14.675 3.849 -0.632 1.00 92.44 187 LEU A N 1
ATOM 1531 C CA . LEU A 1 187 ? -14.356 3.602 -2.039 1.00 92.44 187 LEU A CA 1
ATOM 1532 C C . LEU A 1 187 ? -12.839 3.655 -2.205 1.00 92.44 187 LEU A C 1
ATOM 1534 O O . LEU A 1 187 ? -12.235 4.700 -1.980 1.00 92.44 187 LEU A O 1
ATOM 1538 N N . LEU A 1 188 ? -12.244 2.531 -2.590 1.00 93.94 188 LEU A N 1
ATOM 1539 C CA . LEU A 1 188 ? -10.798 2.346 -2.662 1.00 93.94 188 LEU A CA 1
ATOM 1540 C C . LEU A 1 188 ? -10.416 1.845 -4.050 1.00 93.94 188 LEU A C 1
ATOM 1542 O O . LEU A 1 188 ? -11.193 1.143 -4.706 1.00 93.94 188 LEU A O 1
ATOM 1546 N N . LYS A 1 189 ? -9.233 2.224 -4.523 1.00 91.62 189 LYS A N 1
ATOM 1547 C CA . LYS A 1 189 ? -8.746 1.824 -5.837 1.00 91.62 189 LYS A CA 1
ATOM 1548 C C . LYS A 1 189 ? -7.238 1.679 -5.801 1.00 91.62 189 LYS A C 1
ATOM 1550 O O . LYS A 1 189 ? -6.504 2.661 -5.715 1.00 91.62 189 LYS A O 1
ATOM 1555 N N . SER A 1 190 ? -6.801 0.460 -6.072 1.00 88.69 190 SER A N 1
ATOM 1556 C CA . SER A 1 190 ? -5.424 0.140 -6.393 1.00 88.69 190 SER A CA 1
ATOM 1557 C C . SER A 1 190 ? -5.423 -0.993 -7.412 1.00 88.69 190 SER A C 1
ATOM 1559 O O . SER A 1 190 ? -6.052 -2.035 -7.192 1.00 88.69 190 SER A O 1
ATOM 1561 N N . PRO A 1 191 ? -4.715 -0.852 -8.545 1.00 80.31 191 PRO A N 1
ATOM 1562 C CA . PRO A 1 191 ? -4.619 -1.938 -9.510 1.00 80.31 191 PRO A CA 1
ATOM 1563 C C . PRO A 1 191 ? -3.951 -3.165 -8.870 1.00 80.31 191 PRO A C 1
ATOM 1565 O O . PRO A 1 191 ? -4.294 -4.298 -9.192 1.00 80.31 191 PRO A O 1
ATOM 1568 N N . PHE A 1 192 ? -3.082 -2.942 -7.880 1.00 80.56 192 PHE A N 1
ATOM 1569 C CA . PHE A 1 192 ? -2.320 -3.970 -7.184 1.00 80.56 192 PHE A CA 1
ATOM 1570 C C . PHE A 1 192 ? -3.127 -4.835 -6.211 1.00 80.56 192 PHE A C 1
ATOM 1572 O O . PHE A 1 192 ? -2.653 -5.903 -5.832 1.00 80.56 192 PHE A O 1
ATOM 1579 N N . HIS A 1 193 ? -4.358 -4.456 -5.856 1.00 86.88 193 HIS A N 1
ATOM 1580 C CA . HIS A 1 193 ? -5.254 -5.330 -5.087 1.00 86.88 193 HIS A CA 1
ATOM 1581 C C . HIS A 1 193 ? -5.459 -6.697 -5.752 1.00 86.88 193 HIS A C 1
ATOM 1583 O O . HIS A 1 193 ? -5.644 -7.691 -5.054 1.00 86.88 193 HIS A O 1
ATOM 1589 N N . ILE A 1 194 ? -5.378 -6.767 -7.089 1.00 82.88 194 ILE A N 1
ATOM 1590 C CA . ILE A 1 194 ? -5.514 -8.020 -7.846 1.00 82.88 194 ILE A CA 1
ATOM 1591 C C . ILE A 1 194 ? -4.473 -9.076 -7.437 1.00 82.88 194 ILE A C 1
ATOM 1593 O O . ILE A 1 194 ? -4.723 -10.266 -7.589 1.00 82.88 194 ILE A O 1
ATOM 1597 N N . LEU A 1 195 ? -3.330 -8.650 -6.891 1.00 77.75 195 LEU A N 1
ATOM 1598 C CA . LEU A 1 195 ? -2.252 -9.530 -6.438 1.00 77.75 195 LEU A CA 1
ATOM 1599 C C . LEU A 1 195 ? -2.464 -10.064 -5.009 1.00 77.75 195 LEU A C 1
ATOM 1601 O O . LEU A 1 195 ? -1.724 -10.946 -4.591 1.00 77.75 195 LEU A O 1
ATOM 1605 N N . TYR A 1 196 ? -3.448 -9.544 -4.263 1.00 79.81 196 TYR A N 1
ATOM 1606 C CA . TYR A 1 196 ? -3.643 -9.835 -2.832 1.00 79.81 196 TYR A CA 1
ATOM 1607 C C . TYR A 1 196 ? -5.117 -10.017 -2.454 1.00 79.81 196 TYR A C 1
ATOM 1609 O O . TYR A 1 196 ? -5.540 -9.669 -1.349 1.00 79.81 196 TYR A O 1
ATOM 1617 N N . LEU A 1 197 ? -5.925 -10.543 -3.374 1.00 84.69 197 LEU A N 1
ATOM 1618 C CA . LEU A 1 197 ? -7.361 -10.731 -3.154 1.00 84.69 197 LEU A CA 1
ATOM 1619 C C . LEU A 1 197 ? -7.653 -11.658 -1.964 1.00 84.69 197 LEU A C 1
ATOM 1621 O O . LEU A 1 197 ? -8.592 -11.406 -1.214 1.00 84.69 197 LEU A O 1
ATOM 1625 N N . ASP A 1 198 ? -6.830 -12.688 -1.744 1.00 82.19 198 ASP A N 1
ATOM 1626 C CA . ASP A 1 198 ? -6.951 -13.585 -0.590 1.00 82.19 198 ASP A CA 1
ATOM 1627 C C . ASP A 1 198 ? -6.751 -12.840 0.742 1.00 82.19 198 ASP A C 1
ATOM 1629 O O . ASP A 1 198 ? -7.412 -13.150 1.734 1.00 82.19 198 ASP A O 1
ATOM 1633 N N . LYS A 1 199 ? -5.855 -11.845 0.766 1.00 84.69 199 LYS A N 1
ATOM 1634 C CA . LYS A 1 199 ? -5.580 -11.001 1.936 1.00 84.69 199 LYS A CA 1
ATOM 1635 C C . LYS A 1 199 ? -6.730 -10.041 2.181 1.00 84.69 199 LYS A C 1
ATOM 1637 O O . LYS A 1 199 ? -7.216 -9.953 3.302 1.00 84.69 199 LYS A O 1
ATOM 1642 N N . ILE A 1 200 ? -7.207 -9.389 1.120 1.00 87.69 200 ILE A N 1
ATOM 1643 C CA . ILE A 1 200 ? -8.346 -8.469 1.178 1.00 87.69 200 ILE A CA 1
ATOM 1644 C C . ILE A 1 200 ? -9.579 -9.172 1.735 1.00 87.69 200 ILE A C 1
ATOM 1646 O O . ILE A 1 200 ? -10.212 -8.641 2.636 1.00 87.69 200 ILE A O 1
ATOM 1650 N N . VAL A 1 201 ? -9.913 -10.367 1.239 1.00 86.50 201 VAL A N 1
ATOM 1651 C CA . VAL A 1 201 ? -11.098 -11.106 1.704 1.00 86.50 201 VAL A CA 1
ATOM 1652 C C . VAL A 1 201 ? -10.949 -11.547 3.164 1.00 86.50 201 VAL A C 1
ATOM 1654 O O . VAL A 1 201 ? -11.940 -11.607 3.886 1.00 86.50 201 VAL A O 1
ATOM 1657 N N . ARG A 1 202 ? -9.726 -11.827 3.631 1.00 86.19 202 ARG A N 1
ATOM 1658 C CA . ARG A 1 202 ? -9.474 -12.147 5.044 1.00 86.19 202 ARG A CA 1
ATOM 1659 C C . ARG A 1 202 ? -9.570 -10.918 5.949 1.00 86.19 202 ARG A C 1
ATOM 1661 O O . ARG A 1 202 ? -10.200 -11.020 6.997 1.00 86.19 202 ARG A O 1
ATOM 1668 N N . GLN A 1 203 ? -9.005 -9.783 5.536 1.00 89.50 203 GLN A N 1
ATOM 1669 C CA . GLN A 1 203 ? -9.044 -8.540 6.314 1.00 89.50 203 GLN A CA 1
ATOM 1670 C C . GLN A 1 203 ? -10.428 -7.887 6.304 1.00 89.50 203 GLN A C 1
ATOM 1672 O O . GLN A 1 203 ? -10.926 -7.407 7.318 1.00 89.50 203 GLN A O 1
ATOM 1677 N N . TYR A 1 204 ? -11.071 -7.893 5.141 1.00 91.38 204 TYR A N 1
ATOM 1678 C CA . TYR A 1 204 ? -12.363 -7.278 4.889 1.00 91.38 204 TYR A CA 1
ATOM 1679 C C . TYR A 1 204 ? -13.328 -8.328 4.319 1.00 91.38 204 TYR A C 1
ATOM 1681 O O . TYR A 1 204 ? -13.614 -8.321 3.120 1.00 91.38 204 TYR A O 1
ATOM 1689 N N . PRO A 1 205 ? -13.898 -9.211 5.161 1.00 88.88 205 PRO A N 1
ATOM 1690 C CA . PRO A 1 205 ? -14.802 -10.273 4.704 1.00 88.88 205 PRO A CA 1
ATOM 1691 C C . PRO A 1 205 ? -16.033 -9.774 3.942 1.00 88.88 205 PRO A C 1
ATOM 1693 O O . PRO A 1 205 ? -16.592 -10.493 3.120 1.00 88.88 205 PRO A O 1
ATOM 1696 N N . ASN A 1 206 ? -16.443 -8.529 4.202 1.00 88.62 206 ASN A N 1
ATOM 1697 C CA . ASN A 1 206 ? -17.579 -7.879 3.551 1.00 88.62 206 ASN A CA 1
ATOM 1698 C C . ASN A 1 206 ? -17.164 -6.962 2.385 1.00 88.62 206 ASN A C 1
ATOM 1700 O O . ASN A 1 206 ? -17.987 -6.169 1.926 1.00 88.62 206 ASN A O 1
ATOM 1704 N N . ALA A 1 207 ? -15.900 -6.997 1.943 1.00 91.69 207 ALA A N 1
ATOM 1705 C CA . ALA A 1 207 ? -15.441 -6.176 0.829 1.00 91.69 207 ALA A CA 1
ATOM 1706 C C . ALA A 1 207 ? -16.173 -6.531 -0.468 1.00 91.69 207 ALA A C 1
ATOM 1708 O O . ALA A 1 207 ? -16.403 -7.696 -0.796 1.00 91.69 207 ALA A O 1
ATOM 1709 N N . LEU A 1 208 ? -16.494 -5.497 -1.237 1.00 92.19 208 LEU A N 1
ATOM 1710 C CA . LEU A 1 208 ? -17.058 -5.611 -2.571 1.00 92.19 208 LEU A CA 1
ATOM 1711 C C . LEU A 1 208 ? -15.941 -5.352 -3.579 1.00 92.19 208 LEU A C 1
ATOM 1713 O O . LEU A 1 208 ? -15.381 -4.260 -3.626 1.00 92.19 208 LEU A O 1
ATOM 1717 N N . LEU A 1 209 ? -15.603 -6.356 -4.382 1.00 91.62 209 LEU A N 1
ATOM 1718 C CA . LEU A 1 209 ? -14.513 -6.268 -5.352 1.00 91.62 209 LEU A CA 1
ATOM 1719 C C . LEU A 1 209 ? -15.057 -5.910 -6.738 1.00 91.62 209 LEU A C 1
ATOM 1721 O O . LEU A 1 209 ? -15.861 -6.648 -7.307 1.00 91.62 209 LEU A O 1
ATOM 1725 N N . ILE A 1 210 ? -14.580 -4.804 -7.307 1.00 91.56 210 ILE A N 1
ATOM 1726 C CA . ILE A 1 210 ? -14.786 -4.443 -8.712 1.00 91.56 210 ILE A CA 1
ATOM 1727 C C . ILE A 1 210 ? -13.486 -4.718 -9.463 1.00 91.56 210 ILE A C 1
ATOM 1729 O O . ILE A 1 210 ? -12.528 -3.951 -9.372 1.00 91.56 210 ILE A O 1
ATOM 1733 N N . MET A 1 211 ? -13.469 -5.792 -10.249 1.00 87.31 211 MET A N 1
ATOM 1734 C CA . MET A 1 211 ? -12.357 -6.089 -11.150 1.00 87.31 211 MET A CA 1
ATOM 1735 C C . MET A 1 211 ? -12.604 -5.427 -12.503 1.00 87.31 211 MET A C 1
ATOM 1737 O O . MET A 1 211 ? -13.548 -5.766 -13.217 1.00 87.31 211 MET A O 1
ATOM 1741 N N . ILE A 1 212 ? -11.766 -4.457 -12.859 1.00 84.88 212 ILE A N 1
ATOM 1742 C CA . ILE A 1 212 ? -11.797 -3.834 -14.179 1.00 84.88 212 ILE A CA 1
ATOM 1743 C C . ILE A 1 212 ? -10.949 -4.653 -15.152 1.00 84.88 212 ILE A C 1
ATOM 1745 O O . ILE A 1 212 ? -9.770 -4.927 -14.921 1.00 84.88 212 ILE A O 1
ATOM 1749 N N . HIS A 1 213 ? -11.557 -5.027 -16.274 1.00 79.31 213 HIS A N 1
ATOM 1750 C CA . HIS A 1 213 ? -10.914 -5.827 -17.309 1.00 79.31 213 HIS A CA 1
ATOM 1751 C C . HIS A 1 213 ? -10.627 -4.973 -18.548 1.00 79.31 213 HIS A C 1
ATOM 1753 O O . HIS A 1 213 ? -11.454 -4.175 -18.993 1.00 79.31 213 HIS A O 1
ATOM 1759 N N . ARG A 1 214 ? -9.444 -5.166 -19.132 1.00 70.75 214 ARG A N 1
ATOM 1760 C CA . ARG A 1 214 ? -9.061 -4.655 -20.453 1.00 70.75 214 ARG A CA 1
ATOM 1761 C C . ARG A 1 214 ? -8.262 -5.735 -21.173 1.00 70.75 214 ARG A C 1
ATOM 1763 O O . ARG A 1 214 ? -7.663 -6.595 -20.525 1.00 70.75 214 ARG A O 1
ATOM 1770 N N . ARG A 1 215 ? -8.261 -5.706 -22.504 1.00 68.12 215 ARG A N 1
ATOM 1771 C CA . ARG A 1 215 ? -7.406 -6.598 -23.286 1.00 68.12 215 ARG A CA 1
ATOM 1772 C C . ARG A 1 215 ? -5.934 -6.256 -23.034 1.00 68.12 215 ARG A C 1
ATOM 1774 O O . ARG A 1 215 ? -5.568 -5.085 -23.068 1.00 68.12 215 ARG A O 1
ATOM 1781 N N . LEU A 1 216 ? -5.098 -7.262 -22.780 1.00 63.59 216 LEU A N 1
ATOM 1782 C CA . LEU A 1 216 ? -3.689 -7.048 -22.418 1.00 63.59 216 LEU A CA 1
ATOM 1783 C C . LEU A 1 216 ? -2.870 -6.414 -23.555 1.00 63.59 216 LEU A C 1
ATOM 1785 O O . LEU A 1 216 ? -1.963 -5.633 -23.278 1.00 63.59 216 LEU A O 1
ATOM 1789 N N . ASP A 1 217 ? -3.225 -6.678 -24.815 1.00 61.03 217 ASP A N 1
ATOM 1790 C CA . ASP A 1 217 ? -2.603 -6.043 -25.985 1.00 61.03 217 ASP A CA 1
ATOM 1791 C C . ASP A 1 217 ? -2.864 -4.525 -26.057 1.00 61.03 217 ASP A C 1
ATOM 1793 O O . ASP A 1 217 ? -2.086 -3.800 -26.666 1.00 61.03 217 ASP A O 1
ATOM 1797 N N . GLU A 1 218 ? -3.897 -4.023 -25.373 1.00 60.09 218 GLU A N 1
ATOM 1798 C CA . GLU A 1 218 ? -4.184 -2.586 -25.224 1.00 60.09 218 GLU A CA 1
ATOM 1799 C C . GLU A 1 218 ? -3.541 -1.957 -23.969 1.00 60.09 218 GLU A C 1
ATOM 1801 O O . GLU A 1 218 ? -3.595 -0.740 -23.789 1.00 60.09 218 GLU A O 1
ATOM 1806 N N . VAL A 1 219 ? -2.994 -2.766 -23.055 1.00 59.09 219 VAL A N 1
ATOM 1807 C CA . VAL A 1 219 ? -2.449 -2.316 -21.756 1.00 59.09 219 VAL A CA 1
ATOM 1808 C C . VAL A 1 219 ? -0.921 -2.185 -21.787 1.00 59.09 219 VAL A C 1
ATOM 1810 O O . VAL A 1 219 ? -0.367 -1.376 -21.042 1.00 59.09 219 VAL A O 1
ATOM 1813 N N . LEU A 1 220 ? -0.249 -2.968 -22.637 1.00 55.88 220 LEU A N 1
ATOM 1814 C CA . LEU A 1 220 ? 1.210 -3.116 -22.660 1.00 55.88 220 LEU A CA 1
ATOM 1815 C C . LEU A 1 220 ? 1.989 -2.105 -23.546 1.00 55.88 220 LEU A C 1
ATOM 1817 O O . LEU A 1 220 ? 3.155 -1.882 -23.226 1.00 55.88 220 LEU A O 1
ATOM 1821 N N . PRO A 1 221 ? 1.421 -1.411 -24.562 1.00 50.22 221 PRO A N 1
ATOM 1822 C CA . PRO A 1 221 ? 2.118 -0.318 -25.254 1.00 50.22 221 PRO A CA 1
ATOM 1823 C C . PRO A 1 221 ? 1.656 1.061 -24.777 1.00 50.22 221 PRO A C 1
ATOM 1825 O O . PRO A 1 221 ? 0.525 1.483 -25.032 1.00 50.22 221 PRO A O 1
ATOM 1828 N N . SER A 1 222 ? 2.548 1.826 -24.155 1.00 49.22 222 SER A N 1
ATOM 1829 C CA . SER A 1 222 ? 2.365 3.279 -24.092 1.00 49.22 222 SER A CA 1
ATOM 1830 C C . SER A 1 222 ? 3.717 3.978 -24.079 1.00 49.22 222 SER A C 1
ATOM 1832 O O . SER A 1 222 ? 4.464 3.918 -23.101 1.00 49.22 222 SER A O 1
ATOM 1834 N N . SER A 1 223 ? 4.034 4.601 -25.205 1.00 51.09 223 SER A N 1
ATOM 1835 C CA . SER A 1 223 ? 5.146 5.525 -25.403 1.00 51.09 223 SER A CA 1
ATOM 1836 C C . SER A 1 223 ? 4.620 6.965 -25.493 1.00 51.09 223 SER A C 1
ATOM 1838 O O . SER A 1 223 ? 3.411 7.205 -25.501 1.00 51.09 223 SER A O 1
ATOM 1840 N N . ASP A 1 224 ? 5.523 7.942 -25.577 1.00 44.53 224 ASP A N 1
ATOM 1841 C CA . ASP A 1 224 ? 5.191 9.372 -25.670 1.00 44.53 224 ASP A CA 1
ATOM 1842 C C . ASP A 1 224 ? 4.330 9.735 -26.893 1.00 44.53 224 ASP A C 1
ATOM 1844 O O . ASP A 1 224 ? 3.581 10.720 -26.866 1.00 44.53 224 ASP A O 1
ATOM 1848 N N . GLU A 1 225 ? 4.378 8.927 -27.958 1.00 43.69 225 GLU A N 1
ATOM 1849 C CA . GLU A 1 225 ? 3.489 9.085 -29.108 1.00 43.69 225 GLU A CA 1
ATOM 1850 C C . GLU A 1 225 ? 2.022 8.830 -28.735 1.00 43.69 225 GLU A C 1
ATOM 1852 O O . GLU A 1 225 ? 1.142 9.512 -29.255 1.00 43.69 225 GLU A O 1
ATOM 1857 N N . PHE A 1 226 ? 1.744 7.924 -27.788 1.00 40.84 226 PHE A N 1
ATOM 1858 C CA . PHE A 1 226 ? 0.390 7.656 -27.302 1.00 40.84 226 PHE A CA 1
ATOM 1859 C C . PHE A 1 226 ? -0.172 8.845 -26.517 1.00 40.84 226 PHE A C 1
ATOM 1861 O O . PHE A 1 226 ? -1.326 9.217 -26.716 1.00 40.84 226 PHE A O 1
ATOM 1868 N N . GLU A 1 227 ? 0.619 9.478 -25.647 1.00 43.91 227 GLU A N 1
ATOM 1869 C CA . GLU A 1 227 ? 0.163 10.678 -24.937 1.00 43.91 227 GLU A CA 1
ATOM 1870 C C . GLU A 1 227 ? -0.084 11.836 -25.909 1.00 43.91 227 GLU A C 1
ATOM 1872 O O . GLU A 1 227 ? -1.096 12.528 -25.800 1.00 43.91 227 GLU A O 1
ATOM 1877 N N . THR A 1 228 ? 0.805 12.022 -26.886 1.00 51.38 228 THR A N 1
ATOM 1878 C CA . THR A 1 228 ? 0.668 13.070 -27.906 1.00 51.38 228 THR A CA 1
ATOM 1879 C C . THR A 1 228 ? -0.564 12.826 -28.778 1.00 51.38 228 THR A C 1
ATOM 1881 O O . THR A 1 228 ? -1.369 13.734 -28.986 1.00 51.38 228 THR A O 1
ATOM 1884 N N . ALA A 1 229 ? -0.778 11.583 -29.215 1.00 44.97 229 ALA A N 1
ATOM 1885 C CA . ALA A 1 229 ? -1.961 11.183 -29.963 1.00 44.97 229 ALA A CA 1
ATOM 1886 C C . ALA A 1 229 ? -3.238 11.319 -29.127 1.00 44.97 229 ALA A C 1
ATOM 1888 O O . ALA A 1 229 ? -4.239 11.792 -29.641 1.00 44.97 229 ALA A O 1
ATOM 1889 N N . MET A 1 230 ? -3.213 10.985 -27.835 1.00 42.62 230 MET A N 1
ATOM 1890 C CA . MET A 1 230 ? -4.367 11.098 -26.940 1.00 42.62 230 MET A CA 1
ATOM 1891 C C . MET A 1 230 ? -4.707 12.559 -26.616 1.00 42.62 230 MET A C 1
ATOM 1893 O O . MET A 1 230 ? -5.884 12.910 -26.583 1.00 42.62 230 MET A O 1
ATOM 1897 N N . ARG A 1 231 ? -3.709 13.436 -26.440 1.00 51.50 231 ARG A N 1
ATOM 1898 C CA . ARG A 1 231 ? -3.918 14.887 -26.290 1.00 51.50 231 ARG A CA 1
ATOM 1899 C C . ARG A 1 231 ? -4.512 15.497 -27.556 1.00 51.50 231 ARG A C 1
ATOM 1901 O O . ARG A 1 231 ? -5.496 16.224 -27.461 1.00 51.50 231 ARG A O 1
ATOM 1908 N N . ASN A 1 232 ? -3.974 15.155 -28.725 1.00 53.66 232 ASN A N 1
ATOM 1909 C CA . ASN A 1 232 ? -4.509 15.619 -30.006 1.00 53.66 232 ASN A CA 1
ATOM 1910 C C . ASN A 1 232 ? -5.918 15.059 -30.255 1.00 53.66 232 ASN A C 1
ATOM 1912 O O . ASN A 1 232 ? -6.824 15.782 -30.652 1.00 53.66 232 ASN A O 1
ATOM 1916 N N . TRP A 1 233 ? -6.149 13.796 -29.906 1.00 42.47 233 TRP A N 1
ATOM 1917 C CA . TRP A 1 233 ? -7.437 13.136 -30.076 1.00 42.47 233 TRP A CA 1
ATOM 1918 C C . TRP A 1 233 ? -8.524 13.679 -29.138 1.00 42.47 233 TRP A C 1
ATOM 1920 O O . TRP A 1 233 ? -9.657 13.844 -29.580 1.00 42.47 233 TRP A O 1
ATOM 1930 N N . LEU A 1 234 ? -8.201 14.012 -27.881 1.00 50.50 234 LEU A N 1
ATOM 1931 C CA . LEU A 1 234 ? -9.129 14.653 -26.935 1.00 50.50 234 LEU A CA 1
ATOM 1932 C C . LEU A 1 234 ? -9.530 16.069 -27.374 1.00 50.50 234 LEU A C 1
ATOM 1934 O O . LEU A 1 234 ? -10.654 16.491 -27.109 1.00 50.50 234 LEU A O 1
ATOM 1938 N N . LEU A 1 235 ? -8.629 16.786 -28.055 1.00 62.69 235 LEU A N 1
ATOM 1939 C CA . LEU A 1 235 ? -8.926 18.087 -28.663 1.00 62.69 235 LEU A CA 1
ATOM 1940 C C . LEU A 1 235 ? -9.854 17.949 -29.879 1.00 62.69 235 LEU A C 1
ATOM 1942 O O . LEU A 1 235 ? -10.684 18.821 -30.123 1.00 62.69 235 LEU A O 1
ATOM 1946 N N . GLU A 1 236 ? -9.740 16.846 -30.619 1.00 46.47 236 GLU A N 1
ATOM 1947 C CA . GLU A 1 236 ? -10.464 16.624 -31.875 1.00 46.47 236 GLU A CA 1
ATOM 1948 C C . GLU A 1 236 ? -11.763 15.801 -31.725 1.00 46.47 236 GLU A C 1
ATOM 1950 O O . GLU A 1 236 ? -12.605 15.819 -32.627 1.00 46.47 236 GLU A O 1
ATOM 1955 N N . ASN A 1 237 ? -11.970 15.089 -30.606 1.00 41.91 237 ASN A N 1
ATOM 1956 C CA . ASN A 1 237 ? -13.078 14.135 -30.427 1.00 41.91 237 ASN A CA 1
ATOM 1957 C C . ASN A 1 237 ? -13.719 14.192 -29.017 1.00 41.91 237 ASN A C 1
ATOM 1959 O O . ASN A 1 237 ? -13.457 13.324 -28.180 1.00 41.91 237 ASN A O 1
ATOM 1963 N N . PRO A 1 238 ? -14.610 15.167 -28.738 1.00 56.53 238 PRO A N 1
ATOM 1964 C CA . PRO A 1 238 ? -15.383 15.203 -27.495 1.00 56.53 238 PRO A CA 1
ATOM 1965 C C . PRO A 1 238 ? -16.334 13.997 -27.351 1.00 56.53 238 PRO A C 1
ATOM 1967 O O . PRO A 1 238 ? -16.757 13.382 -28.333 1.00 56.53 238 PRO A O 1
ATOM 1970 N N . GLN A 1 239 ? -16.640 13.640 -26.098 1.00 34.91 239 GLN A N 1
ATOM 1971 C CA . GLN A 1 239 ? -17.266 12.373 -25.691 1.00 34.91 239 GLN A CA 1
ATOM 1972 C C . GLN A 1 239 ? -18.540 12.027 -26.497 1.00 34.91 239 GLN A C 1
ATOM 1974 O O . GLN A 1 239 ? -19.524 12.761 -26.450 1.00 34.91 239 GLN A O 1
ATOM 1979 N N . GLY A 1 240 ? -18.526 10.881 -27.206 1.00 52.12 240 GLY A N 1
ATOM 1980 C CA . GLY A 1 240 ? -19.710 10.290 -27.864 1.00 52.12 240 GLY A CA 1
ATOM 1981 C C . GLY A 1 240 ? -19.558 9.766 -29.306 1.00 52.12 240 GLY A C 1
ATOM 1982 O O . GLY A 1 240 ? -20.518 9.211 -29.829 1.00 52.12 240 GLY A O 1
ATOM 1983 N N . LYS A 1 241 ? -18.400 9.903 -29.974 1.00 42.53 241 LYS A N 1
ATOM 1984 C CA . LYS A 1 241 ? -18.325 9.765 -31.452 1.00 42.53 241 LYS A CA 1
ATOM 1985 C C . LYS A 1 241 ? -17.875 8.404 -32.051 1.00 42.53 241 LYS A C 1
ATOM 1987 O O . LYS A 1 241 ? -18.095 8.205 -33.236 1.00 42.53 241 LYS A O 1
ATOM 1992 N N . GLN A 1 242 ? -17.359 7.455 -31.252 1.00 40.12 242 GLN A N 1
ATOM 1993 C CA . GLN A 1 242 ? -16.922 6.074 -31.620 1.00 40.12 242 GLN A CA 1
ATOM 1994 C C . GLN A 1 242 ? -15.690 5.892 -32.555 1.00 40.12 242 GLN A C 1
ATOM 1996 O O . GLN A 1 242 ? -15.532 6.600 -33.543 1.00 40.12 242 GLN A O 1
ATOM 2001 N N . GLY A 1 243 ? -14.884 4.844 -32.259 1.00 40.97 243 GLY A N 1
ATOM 2002 C CA . GLY A 1 243 ? -13.901 4.172 -33.145 1.00 40.97 243 GLY A CA 1
ATOM 2003 C C . GLY A 1 243 ? -12.529 3.835 -32.507 1.00 40.97 243 GLY A C 1
ATOM 2004 O O . GLY A 1 243 ? -11.742 4.742 -32.268 1.00 40.97 243 GLY A O 1
ATOM 2005 N N . ARG A 1 244 ? -12.218 2.549 -32.230 1.00 44.19 244 ARG A N 1
ATOM 2006 C CA . ARG A 1 244 ? -10.939 2.056 -31.638 1.00 44.19 244 ARG A CA 1
ATOM 2007 C C . ARG A 1 244 ? -9.824 1.888 -32.691 1.00 44.19 244 ARG A C 1
ATOM 2009 O O . ARG A 1 244 ? -10.084 1.323 -33.748 1.00 44.19 244 ARG A O 1
ATOM 2016 N N . HIS A 1 245 ? -8.582 2.249 -32.351 1.00 47.88 245 HIS A N 1
ATOM 2017 C CA . HIS A 1 245 ? -7.367 1.906 -33.114 1.00 47.88 245 HIS A CA 1
ATOM 2018 C C . HIS A 1 245 ? -6.579 0.765 -32.436 1.00 47.88 245 HIS A C 1
ATOM 2020 O O . HIS A 1 245 ? -6.510 0.715 -31.209 1.00 47.88 245 HIS A O 1
ATOM 2026 N N . MET A 1 246 ? -6.012 -0.151 -33.235 1.00 34.75 246 MET A N 1
ATOM 2027 C CA . MET A 1 246 ? -5.273 -1.349 -32.795 1.00 34.75 246 MET A CA 1
ATOM 2028 C C . MET A 1 246 ? -3.749 -1.148 -32.832 1.00 34.75 246 MET A C 1
ATOM 2030 O O . MET A 1 246 ? -3.233 -0.589 -33.796 1.00 34.75 246 MET A O 1
ATOM 2034 N N . TYR A 1 247 ? -3.053 -1.697 -31.832 1.00 50.97 247 TYR A N 1
ATOM 2035 C CA . TYR A 1 247 ? -1.587 -1.772 -31.715 1.00 50.97 247 TYR A CA 1
ATOM 2036 C C . TYR A 1 247 ? -1.126 -3.244 -31.619 1.00 50.97 247 TYR A C 1
ATOM 2038 O O . TYR A 1 247 ? -1.954 -4.112 -31.324 1.00 50.97 247 TYR A O 1
ATOM 2046 N N . SER A 1 248 ? 0.165 -3.535 -31.868 1.00 49.62 248 SER A N 1
ATOM 2047 C CA . SER A 1 248 ? 0.741 -4.897 -31.799 1.00 49.62 248 SER A CA 1
ATOM 2048 C C . SER A 1 248 ? 1.744 -5.058 -30.650 1.00 49.62 248 SER A C 1
ATOM 2050 O O . SER A 1 248 ? 2.571 -4.185 -30.407 1.00 49.62 248 SER A O 1
ATOM 2052 N N . SER A 1 249 ? 1.695 -6.200 -29.962 1.00 52.22 249 SER A N 1
ATOM 2053 C CA . SER A 1 249 ? 2.589 -6.561 -28.850 1.00 52.22 249 SER A CA 1
ATOM 2054 C C . SER A 1 249 ? 4.037 -6.845 -29.283 1.00 52.22 249 SER A C 1
ATOM 2056 O O . SER A 1 249 ? 4.946 -6.804 -28.451 1.00 52.22 249 SER A O 1
ATOM 2058 N N . ASP A 1 250 ? 4.257 -7.081 -30.581 1.00 50.97 250 ASP A N 1
ATOM 2059 C CA . ASP A 1 250 ? 5.550 -7.484 -31.153 1.00 50.97 250 ASP A CA 1
ATOM 2060 C C . ASP A 1 250 ? 6.654 -6.428 -30.953 1.00 50.97 250 ASP A C 1
ATOM 2062 O O . ASP A 1 250 ? 7.833 -6.762 -30.853 1.00 50.97 250 ASP A O 1
ATOM 2066 N N . GLU A 1 251 ? 6.279 -5.153 -30.815 1.00 45.22 251 GLU A N 1
ATOM 2067 C CA . GLU A 1 251 ? 7.197 -4.025 -30.594 1.00 45.22 251 GLU A CA 1
ATOM 2068 C C . GLU A 1 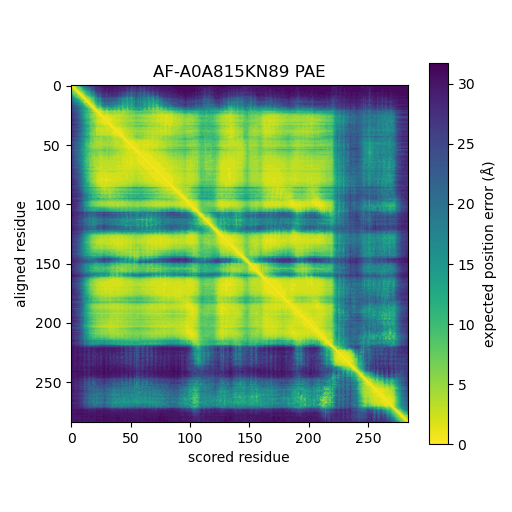251 ? 7.944 -4.094 -29.246 1.00 45.22 251 GLU A C 1
ATOM 2070 O O . GLU A 1 251 ? 8.965 -3.431 -29.065 1.00 45.22 251 GLU A O 1
ATOM 2075 N N . PHE A 1 252 ? 7.475 -4.924 -28.308 1.00 50.19 252 PHE A N 1
ATOM 2076 C CA . PHE A 1 252 ? 8.064 -5.102 -26.973 1.00 50.19 252 PHE A CA 1
ATOM 2077 C C . PHE A 1 252 ? 8.752 -6.459 -26.804 1.00 50.19 252 PHE A C 1
ATOM 2079 O O . PHE A 1 252 ? 9.072 -6.850 -25.683 1.00 50.19 252 PHE A O 1
ATOM 2086 N N . GLY A 1 253 ? 8.959 -7.194 -27.902 1.00 57.28 253 GLY A N 1
ATOM 2087 C CA . GLY A 1 253 ? 9.473 -8.564 -27.852 1.00 57.28 253 GLY A CA 1
ATOM 2088 C C . GLY A 1 253 ? 8.492 -9.553 -27.216 1.00 57.28 253 GLY A C 1
ATOM 2089 O O . GLY A 1 253 ? 8.909 -10.617 -26.773 1.00 57.28 253 GLY A O 1
ATOM 2090 N N . LEU A 1 254 ? 7.203 -9.198 -27.147 1.00 62.56 254 LEU A N 1
ATOM 2091 C CA . LEU A 1 254 ? 6.139 -10.037 -26.606 1.00 62.56 254 LEU A CA 1
ATOM 2092 C C . LEU A 1 254 ? 5.273 -10.539 -27.757 1.00 62.56 254 LEU A C 1
ATOM 2094 O O . LEU A 1 254 ? 4.473 -9.786 -28.321 1.00 62.56 254 LEU A O 1
ATOM 2098 N N . SER A 1 255 ? 5.403 -11.818 -28.105 1.00 74.31 255 SER A N 1
ATOM 2099 C CA . SER A 1 255 ? 4.520 -12.387 -29.115 1.00 74.31 255 SER A CA 1
ATOM 2100 C C . SER A 1 255 ? 3.104 -12.531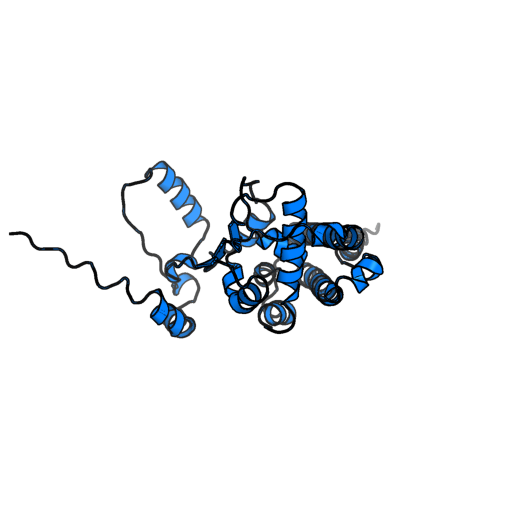 -28.551 1.00 74.31 255 SER A C 1
ATOM 2102 O O . SER A 1 255 ? 2.884 -12.753 -27.354 1.00 74.31 255 SER A O 1
ATOM 2104 N N . ARG A 1 256 ? 2.102 -12.427 -29.426 1.00 69.12 256 ARG A N 1
ATOM 2105 C CA . ARG A 1 256 ? 0.711 -12.714 -29.050 1.00 69.12 256 ARG A CA 1
ATOM 2106 C C . ARG A 1 256 ? 0.558 -14.126 -28.472 1.00 69.12 256 ARG A C 1
ATOM 2108 O O . ARG A 1 256 ? -0.270 -14.320 -27.585 1.00 69.12 256 ARG A O 1
ATOM 2115 N N . GLU A 1 257 ? 1.341 -15.083 -28.961 1.00 73.06 257 GLU A N 1
ATOM 2116 C CA . GLU A 1 257 ? 1.340 -16.469 -28.492 1.00 73.06 257 GLU A CA 1
ATOM 2117 C C . GLU A 1 257 ? 1.858 -16.578 -27.050 1.00 73.06 257 GLU A C 1
ATOM 2119 O O . GLU A 1 257 ? 1.243 -17.267 -26.237 1.00 73.06 257 GLU A O 1
ATOM 2124 N N . ASP A 1 258 ? 2.887 -15.808 -26.681 1.00 73.00 258 ASP A N 1
ATOM 2125 C CA . ASP A 1 258 ? 3.395 -15.748 -25.303 1.00 73.00 258 ASP A CA 1
ATOM 2126 C C . ASP A 1 258 ? 2.348 -15.180 -24.340 1.00 73.00 258 ASP A C 1
ATOM 2128 O O . ASP A 1 258 ? 2.127 -15.720 -23.254 1.00 73.00 258 ASP A O 1
ATOM 2132 N N . ILE A 1 259 ? 1.658 -14.108 -24.745 1.00 74.81 259 ILE A N 1
ATOM 2133 C CA . ILE A 1 259 ? 0.590 -13.493 -23.943 1.00 74.81 259 ILE A CA 1
ATOM 2134 C C . ILE A 1 259 ? -0.593 -14.460 -23.807 1.00 74.81 259 ILE A C 1
ATOM 2136 O O . ILE A 1 259 ? -1.116 -14.639 -22.706 1.00 74.81 259 ILE A O 1
ATOM 2140 N N . GLN A 1 260 ? -1.007 -15.104 -24.903 1.00 76.62 260 GLN A N 1
ATOM 2141 C CA . GLN A 1 260 ? -2.097 -16.081 -24.891 1.00 76.62 260 GLN A CA 1
ATOM 2142 C C . GLN A 1 260 ? -1.767 -17.293 -24.027 1.00 76.62 260 GLN A C 1
ATOM 2144 O O . GLN A 1 260 ? -2.624 -17.739 -23.274 1.00 76.62 260 GLN A O 1
ATOM 2149 N N . THR A 1 261 ? -0.532 -17.787 -24.091 1.00 76.00 261 THR A N 1
ATOM 2150 C CA . THR A 1 261 ? -0.084 -18.942 -23.310 1.00 76.00 261 THR A CA 1
ATOM 2151 C C . THR A 1 261 ? 0.016 -18.593 -21.830 1.00 76.00 261 THR A C 1
ATOM 2153 O O . THR A 1 261 ? -0.543 -19.291 -20.988 1.00 76.00 261 THR A O 1
ATOM 2156 N N . ARG A 1 262 ? 0.681 -17.482 -21.489 1.00 72.81 262 ARG A N 1
ATOM 2157 C CA . ARG A 1 262 ? 0.915 -17.087 -20.093 1.00 72.81 262 ARG A CA 1
ATOM 2158 C C . ARG A 1 262 ? -0.363 -16.686 -19.358 1.00 72.81 262 ARG A C 1
ATOM 2160 O O . ARG A 1 262 ? -0.448 -16.885 -18.150 1.00 72.81 262 ARG A O 1
ATOM 2167 N N . TYR A 1 263 ? -1.338 -16.118 -20.066 1.00 76.00 263 TYR A N 1
ATOM 2168 C CA . TYR A 1 263 ? -2.591 -15.623 -19.488 1.00 76.00 263 TYR A CA 1
ATOM 2169 C C . TYR A 1 263 ? -3.824 -16.404 -19.967 1.00 76.00 263 TYR A C 1
ATOM 2171 O O . TYR A 1 263 ? -4.937 -15.879 -19.897 1.00 76.00 263 TYR A O 1
ATOM 2179 N N . ALA A 1 264 ? -3.647 -17.646 -20.436 1.00 77.62 264 ALA A N 1
ATOM 2180 C CA . ALA A 1 264 ? -4.712 -18.472 -21.013 1.00 77.62 264 ALA A CA 1
ATOM 2181 C C . ALA A 1 264 ? -5.934 -18.585 -20.090 1.00 77.62 264 ALA A C 1
ATOM 2183 O O . ALA A 1 264 ? -7.059 -18.331 -20.519 1.00 77.62 264 ALA A O 1
ATOM 2184 N N . ASP A 1 265 ? -5.709 -18.885 -18.810 1.00 74.19 265 ASP A N 1
ATOM 2185 C CA . ASP A 1 265 ? -6.779 -19.045 -17.820 1.00 74.19 265 ASP A CA 1
ATOM 2186 C C . ASP A 1 265 ? -7.569 -17.747 -17.625 1.00 74.19 265 ASP A C 1
ATOM 2188 O O . ASP A 1 265 ? -8.798 -17.749 -17.654 1.00 74.19 265 ASP A O 1
ATOM 2192 N N . TYR A 1 266 ? -6.872 -16.612 -17.517 1.00 73.31 266 TYR A N 1
ATOM 2193 C CA . TYR A 1 266 ? -7.500 -15.296 -17.388 1.00 73.31 266 TYR A CA 1
ATOM 2194 C C . TYR A 1 266 ? -8.297 -14.911 -18.646 1.00 73.31 266 TYR A C 1
ATOM 2196 O O . TYR A 1 266 ? -9.431 -14.439 -18.543 1.00 73.31 266 TYR A O 1
ATOM 2204 N N . ILE A 1 267 ? -7.732 -15.131 -19.839 1.00 79.31 267 ILE A N 1
ATOM 2205 C CA . ILE A 1 267 ? -8.393 -14.835 -21.119 1.00 79.31 267 ILE A CA 1
ATOM 2206 C C . ILE A 1 267 ? -9.659 -15.683 -21.273 1.00 79.31 267 ILE A C 1
ATOM 2208 O O . ILE A 1 267 ? -10.718 -15.151 -21.615 1.00 79.31 267 ILE A O 1
ATOM 2212 N N . ASN A 1 268 ? -9.569 -16.981 -20.985 1.00 79.88 268 ASN A N 1
ATOM 2213 C CA . ASN A 1 268 ? -10.697 -17.900 -21.080 1.00 79.88 268 ASN A CA 1
ATOM 2214 C C . ASN A 1 268 ? -11.806 -17.545 -20.089 1.00 79.88 268 ASN A C 1
ATOM 2216 O O . ASN A 1 268 ? -12.978 -17.584 -20.462 1.00 79.88 268 ASN A O 1
ATOM 2220 N N . LEU A 1 269 ? -11.444 -17.163 -18.864 1.00 79.12 269 LEU A N 1
ATOM 2221 C CA . LEU A 1 269 ? -12.398 -16.886 -17.795 1.00 79.12 269 LEU A CA 1
ATOM 2222 C C . LEU A 1 269 ? -13.101 -15.528 -17.953 1.00 79.12 269 LEU A C 1
ATOM 2224 O O . LEU A 1 269 ? -14.293 -15.431 -17.669 1.00 79.12 269 LEU A O 1
ATOM 2228 N N . PHE A 1 270 ? -12.397 -14.491 -18.424 1.00 74.56 270 PHE A N 1
ATOM 2229 C CA . PHE A 1 270 ? -12.905 -13.110 -18.384 1.00 74.56 270 PHE A CA 1
ATOM 2230 C C . PHE A 1 270 ? -13.018 -12.400 -19.740 1.00 74.56 270 PHE A C 1
ATOM 2232 O O . PHE A 1 270 ? -13.734 -11.404 -19.833 1.00 74.56 270 PHE A O 1
ATOM 2239 N N . LEU A 1 271 ? -12.333 -12.859 -20.794 1.00 72.69 271 LEU A N 1
ATOM 2240 C CA . LEU A 1 271 ? -12.246 -12.131 -22.074 1.00 72.69 271 LEU A CA 1
ATOM 2241 C C . LEU A 1 271 ? -12.850 -12.881 -23.278 1.00 72.69 271 LEU A C 1
ATOM 2243 O O . LEU A 1 271 ? -13.095 -12.264 -24.316 1.00 72.69 271 LEU A O 1
ATOM 2247 N N . SER A 1 272 ? -13.145 -14.177 -23.154 1.00 66.75 272 SER A N 1
ATOM 2248 C CA . SER A 1 272 ? -13.621 -15.054 -24.241 1.00 66.75 272 SER A CA 1
ATOM 2249 C C . SER A 1 272 ? -15.047 -14.755 -24.748 1.00 66.75 272 SER A C 1
ATOM 2251 O O . SER A 1 272 ? -15.374 -15.058 -25.895 1.00 66.75 272 SER A O 1
ATOM 2253 N N . SER A 1 273 ? -15.894 -14.104 -23.945 1.00 55.53 273 SER A N 1
ATOM 2254 C CA . SER A 1 273 ? -17.320 -13.876 -24.240 1.00 55.53 273 SER A CA 1
ATOM 2255 C C . SER A 1 273 ? -17.632 -12.631 -25.085 1.00 55.53 273 SER A C 1
ATOM 2257 O O . SER A 1 273 ? -18.781 -12.418 -25.465 1.00 55.53 273 SER A O 1
ATOM 2259 N N . THR A 1 274 ? -16.638 -11.803 -25.424 1.00 49.19 274 THR A N 1
ATOM 2260 C CA . THR A 1 274 ? -16.865 -10.520 -26.128 1.00 49.19 274 THR A CA 1
ATOM 2261 C C . THR A 1 274 ? -16.821 -10.601 -27.661 1.00 49.19 274 THR A C 1
ATOM 2263 O O . THR A 1 274 ? -16.992 -9.581 -28.324 1.00 49.19 274 THR A O 1
ATOM 2266 N N . SER A 1 275 ? -16.645 -11.792 -28.249 1.00 44.34 275 SER A N 1
ATOM 2267 C CA . SER A 1 275 ? -16.448 -11.952 -29.705 1.00 44.34 275 SER A CA 1
ATOM 2268 C C . SER A 1 275 ? -17.683 -12.411 -30.502 1.00 44.34 275 SER A C 1
ATOM 2270 O O . SER A 1 275 ? -17.606 -12.491 -31.724 1.00 44.34 275 SER A O 1
ATOM 2272 N N . SER A 1 276 ? -18.825 -12.704 -29.869 1.00 40.09 276 SER A N 1
ATOM 2273 C CA . SER A 1 276 ? -19.967 -13.368 -30.534 1.00 40.09 276 SER A CA 1
ATOM 2274 C C . SER A 1 276 ? -21.144 -12.471 -30.954 1.00 40.09 276 SER A C 1
ATOM 2276 O O . SER A 1 276 ? -22.114 -12.999 -31.484 1.00 40.09 276 SER A O 1
ATOM 2278 N N . ASN A 1 277 ? -21.084 -11.140 -30.801 1.00 37.03 277 ASN A N 1
ATOM 2279 C CA . ASN A 1 277 ? -22.252 -10.267 -31.033 1.00 37.03 277 ASN A CA 1
ATOM 2280 C C . ASN A 1 277 ? -22.061 -9.129 -32.057 1.00 37.03 277 ASN A C 1
ATOM 2282 O O . ASN A 1 277 ? -22.575 -8.036 -31.860 1.00 37.03 277 ASN A O 1
ATOM 2286 N N . ASN A 1 278 ? -21.369 -9.375 -33.173 1.00 36.28 278 ASN A N 1
ATOM 2287 C CA . ASN A 1 278 ? -21.406 -8.474 -34.335 1.00 36.28 278 ASN A CA 1
ATOM 2288 C C . ASN A 1 278 ? -21.498 -9.274 -35.647 1.00 36.28 278 ASN A C 1
ATOM 2290 O O . ASN A 1 278 ? -20.515 -9.416 -36.371 1.00 36.28 278 ASN A O 1
ATOM 2294 N N . GLN A 1 279 ? -22.690 -9.785 -35.971 1.00 31.95 279 GLN A N 1
ATOM 2295 C CA . GLN A 1 279 ? -23.080 -9.979 -37.371 1.00 31.95 279 GLN A CA 1
ATOM 2296 C C . GLN A 1 279 ? -23.937 -8.779 -37.799 1.00 31.95 279 GLN A C 1
ATOM 2298 O O . GLN A 1 279 ? -24.889 -8.448 -37.092 1.00 31.95 279 GLN A O 1
ATOM 2303 N N . PRO A 1 280 ? -23.625 -8.107 -38.920 1.00 36.53 280 PRO A N 1
ATOM 2304 C CA . PRO A 1 280 ? -24.465 -7.035 -39.425 1.00 36.53 280 PRO A CA 1
ATOM 2305 C C . PRO A 1 280 ? -25.769 -7.631 -39.960 1.00 36.53 280 PRO A C 1
ATOM 2307 O O . PRO A 1 280 ? -25.764 -8.438 -40.889 1.00 36.53 280 PRO A O 1
ATOM 2310 N N . SER A 1 281 ? -26.888 -7.223 -39.368 1.00 29.69 281 SER A N 1
ATOM 2311 C CA . SER A 1 281 ? -28.230 -7.505 -39.866 1.00 29.69 281 SER A CA 1
ATOM 2312 C C . SER A 1 281 ? -28.373 -6.934 -41.278 1.00 29.69 281 SER A C 1
ATOM 2314 O O . SER A 1 281 ? -28.452 -5.720 -41.460 1.00 29.69 281 SER A O 1
ATOM 2316 N N . SER A 1 282 ? -28.408 -7.802 -42.287 1.00 34.28 282 SER A N 1
ATOM 2317 C CA . SER A 1 282 ? -28.847 -7.443 -43.633 1.00 34.28 282 SER A CA 1
ATOM 2318 C C . SER A 1 282 ? -30.349 -7.162 -43.593 1.00 34.28 282 SER A C 1
ATOM 2320 O O . SER A 1 282 ? -31.151 -8.091 -43.475 1.00 34.28 282 SER A O 1
ATOM 2322 N N . VAL A 1 283 ? -30.727 -5.888 -43.655 1.00 42.03 283 VAL A N 1
ATOM 2323 C CA . VAL A 1 283 ? -32.114 -5.477 -43.892 1.00 42.03 283 VAL A CA 1
ATOM 2324 C C . VAL A 1 283 ? -32.275 -5.264 -45.397 1.00 42.03 283 VAL A C 1
ATOM 2326 O O . VAL A 1 283 ? -31.537 -4.473 -45.985 1.00 42.03 283 VAL A O 1
ATOM 2329 N N . ASN A 1 284 ? -33.191 -6.044 -45.979 1.00 37.69 284 ASN A N 1
ATOM 2330 C CA . ASN A 1 284 ? -33.721 -5.905 -47.340 1.00 37.69 284 ASN A CA 1
ATOM 2331 C C . ASN A 1 284 ? -34.474 -4.586 -47.526 1.00 37.69 284 ASN A C 1
ATOM 2333 O O . ASN A 1 284 ? -35.149 -4.165 -46.558 1.00 37.69 284 ASN A O 1
#

Nearest PDB structures (foldseek):
  2z6v-assembly1_A  TM=6.097E-01  e=1.831E-07  Mycobacterium avium
  3ap3-assembly2_C  TM=4.344E-01  e=9.332E-01  Homo sapiens
  3ap3-assembly1_B  TM=4.032E-01  e=1.335E+00  Homo sapiens

Foldseek 3Di:
DDDDDPDPPPVLVVLLVLLAQDPVLADPLLCVVQVLVVVLRVLSNPLLVLLVPQPPDDPVRSVLVSVLSSVLQVVLSCLSRVCSVPVCLVVLDFAPQEAAEEAEDAQDDLCCVVCVSPPPDPDPDDACVSQLVSSSPCPCSVSRGPPPPCPVVVVLLPPPSPLVSVVSSRSVVSVVSVPPHDPHHHYHYDNCCVVVVVSCCVSTVNYHYHYDDDDVQVRHDDDPVNVVCVVVCCVVDPPDDDDDDGDAPVVVVQHPVNVCVVCVVVCVVPPVPPPPPDDDDDDD

Mean predicted aligned error: 13.97 Å

Solvent-accessible surface area (backbone atoms only — not comparable to full-atom values): 17055 Å² total; per-residue (Å²): 143,80,91,88,81,88,83,82,70,62,66,64,56,56,50,57,66,67,38,42,62,50,80,87,69,50,46,72,60,22,52,70,70,39,79,53,52,64,61,34,34,56,42,39,59,51,54,57,52,42,47,71,70,23,83,87,53,54,73,69,51,36,52,50,54,46,52,51,44,29,50,31,43,54,51,33,45,51,51,45,41,51,51,49,75,43,64,67,45,72,73,33,63,78,49,92,45,35,41,37,37,37,20,29,84,71,69,56,30,91,60,42,64,57,41,60,73,75,58,60,69,91,56,100,72,73,53,51,49,66,55,32,36,35,53,45,53,54,77,67,54,50,79,61,37,52,100,76,56,58,62,60,51,47,52,73,69,42,85,70,93,55,61,56,39,55,54,53,43,49,55,53,51,16,55,44,36,71,76,66,56,62,95,55,45,54,81,43,35,31,43,68,48,68,80,40,52,74,48,48,45,68,77,38,74,59,46,42,79,44,77,53,84,73,64,64,64,74,35,60,72,49,55,74,67,51,55,52,49,48,55,54,43,58,75,75,52,68,94,87,79,85,85,91,86,88,73,72,46,61,87,74,79,38,49,68,64,57,54,48,65,77,39,39,69,57,40,63,74,75,58,62,81,79,77,81,84,81,76,85,80,85,78,132

Radius of gyration: 22.7 Å; Cα contacts (8 Å, |Δi|>4): 261; chains: 1; bounding box: 84×41×70 Å

Secondary structure (DSSP, 8-state):
------SSSHHHHHHHHHSS--GGGS-HHHHHH-TTHHHHHHHHHHHHHHHHH-TTS-HHHHHHHHHHHHHHHHHHHHHHHHHHH-GGGGTSPPPSSPPEEEEE-----TTHHHHHHH-----SS--THHHHHHTT--GGGGGGS-TT-HHHHHHHH--SS-THHHHHHHHHHHHHHHHH--SS--EEE-GGGGG-HHHHHHH-TTPEEEEE---GGGTS---HHHHHHHHHHHHH--TT---PPP--GGGGT--HHHHHHHTHHHHHHHTGGGGS--------

Organism: NCBI:txid392033

Sequence (284 aa):
MSTLSDQTNNNGSTIASNTVLHDNDLTDQAKNHFGYYSDILRTFESHPQSVLCNKYLTDADRNFFLSDLHTLYTNCKHVLNYTAEHNEFRDYNLPSIGPLMICGVVRAEKRTVYRQVAHHAQFPVEEDQHILRQAGYLPLFACISPDEDSNTESWIRNEMNKDYIYDYHEIFLRMLNSVDMPKSHWLLKSPFHILYLDKIVRQYPNALLIMIHRRLDEVLPSSDEFETAMRNWLLENPQGKQGRHMYSSDEFGLSREDIQTRYADYINLFLSSTSSNNQPSSVN

InterPro domains:
  IPR027417 P-loop containing nucleoside triphosphate hydrolase [G3DSA:3.40.50.300] (18-221)
  IPR027417 P-loop containing nucleoside triphosphate hydrolase [G3DSA:3.40.50.300] (222-274)
  IPR027417 P-loop containing nucleoside triphosphate hydrolase [SSF52540] (155-253)
  IPR052736 Omega-hydroxy-beta-dihydromenaquinone-9 sulfotransferase Stf3 [PTHR36451] (136-222)

pLDDT: mean 70.68, std 19.07, range [27.0, 94.5]